Protein AF-A0A9E4EYC0-F1 (afdb_monomer)

Radius of gyration: 23.89 Å; Cα contacts (8 Å, |Δi|>4): 284; chains: 1; bounding box: 50×37×71 Å

Nearest PDB structures (foldseek):
  5tx7-assembly1_B  TM=9.310E-01  e=1.769E-10  Nitratidesulfovibrio vulgaris
  8wps-assembly1_A  TM=8.967E-01  e=1.583E-08  Anabaena sp. 90
  7qz1-assembly2_B-2  TM=9.593E-01  e=1.869E-07  Ancylobacter novellus DSM 506
  6ttb-assembly1_A  TM=8.994E-01  e=7.706E-08  Staphylococcus aureus
  7jqj-assembly1_A-2  TM=8.262E-01  e=1.546E-07  Escherichia coli BL21(DE3)

pLDDT: mean 89.81, std 8.81, range [43.22, 98.62]

Sequence (209 aa):
LHVPKNTETGNLIGPAEIALMRDGVRIINCARGGLINEEALAEALDSGKVGGAAVDVYQQEPPDPNDPLIGRDDVVCTPHLGASTAEAQENVAISVAKQVVAYLTEGVVGHAVNLPSLSPEVLEQIGPHLDLADRLGDFLAQLAGGGLQTLEVEYGGSVDIPMKALAASAIKGMLGRFLSSVRVNMVNGLLLAKERGIDVRTTTRTENL

Foldseek 3Di:
DADADDPVQQQCAALVNLVPDAFQAEEEDLHEARSHDQVSVLVCCVVSSHNAYEYQYHVDPVDDPVRSQPPDPRYHYHPNCPQVDPVSVVVVVVVVVVQVCCCVPPVQHPPDPFAPRDGSVLCVVCVVLLVVLLVQLLVVLVVVPDDAQEDEAEAEDDDPHPVLQSLLSSLQSNVVVVCPPDRRGSNCSVVVCVVVNYHYHYHYDYDPD

Secondary structure (DSSP, 8-state):
-----STTTTTSB-HHHHHTSPTTEEEEE-S-TTSB-HHHHHHHHHTTSEEEEEES--SSSSPPTT-TTTT-TTEEE-SS-TT-SHHHHHHHHHHHHHHHHHHHHH----S-SSS----HHHHHHHHHHHHHHHHHHHHHHHHS-S---EEEEEEESS----HHHHHHHHHHHHHHTT-SSS---TTTHHHHHHHTT-EEEEEEE----

Solvent-accessible surface area (backbone atoms only — not comparable to full-atom values): 11839 Å² total; per-residue (Å²): 86,86,58,78,79,48,92,86,33,51,42,63,39,32,60,71,57,56,67,73,49,61,76,51,37,72,52,51,35,70,54,46,38,35,33,44,33,64,67,46,50,38,54,28,42,76,71,44,43,29,60,28,40,34,38,25,47,49,71,50,82,81,64,62,91,79,40,80,64,63,92,43,93,56,34,50,78,47,88,60,51,90,65,73,44,73,68,51,48,49,51,49,52,52,54,52,49,52,44,54,48,37,33,76,76,64,51,35,55,69,91,53,87,50,46,71,86,50,54,37,70,55,46,66,71,40,44,69,53,33,55,49,27,20,52,50,19,35,52,49,50,70,70,57,82,63,87,71,50,66,48,78,45,74,45,76,65,92,72,98,60,71,57,70,58,34,49,20,23,18,43,17,26,27,46,45,74,75,37,84,90,50,93,57,26,44,58,52,21,64,58,60,34,48,80,65,61,30,46,78,45,77,48,76,46,79,75,86,125

Structure (mmCIF, N/CA/C/O backbone):
data_AF-A0A9E4EYC0-F1
#
_entry.id   AF-A0A9E4EYC0-F1
#
loop_
_atom_site.group_PDB
_atom_site.id
_atom_site.type_symbol
_atom_site.label_atom_id
_atom_site.label_alt_id
_atom_site.label_comp_id
_atom_site.label_asym_id
_atom_site.label_entity_id
_atom_site.label_seq_id
_atom_site.pdbx_PDB_ins_code
_atom_site.Cartn_x
_atom_site.Cartn_y
_atom_site.Cartn_z
_atom_site.occupancy
_atom_site.B_iso_or_equiv
_atom_site.auth_seq_id
_atom_site.auth_comp_id
_atom_site.au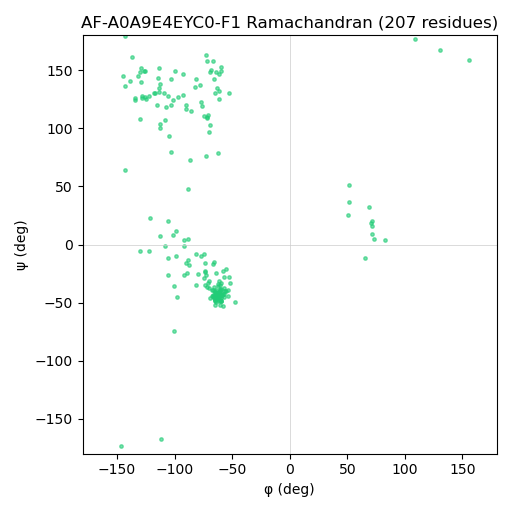th_asym_id
_atom_site.auth_atom_id
_atom_site.pdbx_PDB_model_num
ATOM 1 N N . LEU A 1 1 ? -12.263 4.072 7.634 1.00 94.62 1 LEU A N 1
ATOM 2 C CA . LEU A 1 1 ? -11.266 4.694 6.738 1.00 94.62 1 LEU A CA 1
ATOM 3 C C . LEU A 1 1 ? -11.085 3.771 5.548 1.00 94.62 1 LEU A C 1
ATOM 5 O O . LEU A 1 1 ? -11.012 2.569 5.764 1.00 94.62 1 LEU A O 1
ATOM 9 N N . HIS A 1 2 ? -11.034 4.316 4.330 1.00 96.50 2 HIS A N 1
ATOM 10 C CA . HIS A 1 2 ? -10.850 3.555 3.085 1.00 96.50 2 HIS A CA 1
ATOM 11 C C . HIS A 1 2 ? -9.967 4.338 2.108 1.00 96.50 2 HIS A C 1
ATOM 13 O O . HIS A 1 2 ? -10.416 4.782 1.057 1.00 96.50 2 HIS A O 1
ATOM 19 N N . VAL A 1 3 ? -8.711 4.551 2.495 1.00 93.19 3 VAL A N 1
ATOM 20 C CA . VAL A 1 3 ? -7.702 5.233 1.674 1.00 93.19 3 VAL A CA 1
ATOM 21 C C . VAL A 1 3 ? -6.429 4.385 1.612 1.00 93.19 3 VAL A C 1
ATOM 23 O O . VAL A 1 3 ? -6.171 3.612 2.540 1.00 93.19 3 VAL A O 1
ATOM 26 N N . PRO A 1 4 ? -5.630 4.478 0.534 1.00 88.25 4 PRO A N 1
ATOM 27 C CA . PRO A 1 4 ? -4.316 3.844 0.498 1.00 88.25 4 PRO A CA 1
ATOM 28 C C . PRO A 1 4 ? -3.372 4.501 1.514 1.00 88.25 4 PRO A C 1
ATOM 30 O O . PRO A 1 4 ? -3.565 5.658 1.879 1.00 88.25 4 PRO A O 1
ATOM 33 N N . LYS A 1 5 ? -2.321 3.784 1.927 1.00 87.69 5 LYS A N 1
ATOM 34 C CA . LYS A 1 5 ? -1.216 4.346 2.717 1.00 87.69 5 LYS A CA 1
ATOM 35 C C . LYS A 1 5 ? -0.128 4.859 1.778 1.00 87.69 5 LYS A C 1
ATOM 37 O O . LYS A 1 5 ? 0.422 4.085 0.998 1.00 87.69 5 LYS A O 1
ATOM 42 N N . ASN A 1 6 ? 0.171 6.145 1.865 1.00 84.38 6 ASN A N 1
ATOM 43 C CA . ASN A 1 6 ? 1.274 6.810 1.180 1.00 84.38 6 ASN A CA 1
ATOM 44 C C . ASN A 1 6 ? 1.815 7.943 2.078 1.00 84.38 6 ASN A C 1
ATOM 46 O O . ASN A 1 6 ? 1.416 8.065 3.235 1.00 84.38 6 ASN A O 1
ATOM 50 N N . THR A 1 7 ? 2.735 8.760 1.565 1.00 82.19 7 THR A N 1
ATOM 51 C CA . THR A 1 7 ? 3.336 9.874 2.319 1.00 82.19 7 THR A CA 1
ATOM 52 C C . THR A 1 7 ? 2.338 10.961 2.722 1.00 82.19 7 THR A C 1
ATOM 54 O O . THR A 1 7 ? 2.591 11.675 3.681 1.00 82.19 7 THR A O 1
ATOM 57 N N . GLU A 1 8 ? 1.225 11.098 2.003 1.00 83.50 8 GLU A N 1
ATOM 58 C CA . GLU A 1 8 ? 0.187 12.104 2.258 1.00 83.50 8 GLU A CA 1
ATOM 59 C C . GLU A 1 8 ? -0.889 11.599 3.231 1.00 83.50 8 GLU A C 1
ATOM 61 O O . GLU A 1 8 ? -1.556 12.399 3.879 1.00 83.50 8 GLU A O 1
ATOM 66 N N . THR A 1 9 ? -1.073 10.279 3.337 1.00 90.62 9 THR A N 1
ATOM 67 C CA . THR A 1 9 ? -2.132 9.652 4.149 1.00 90.62 9 THR A CA 1
ATOM 68 C C . THR A 1 9 ? -1.624 8.955 5.414 1.00 90.62 9 THR A C 1
ATOM 70 O O . THR A 1 9 ? -2.422 8.408 6.177 1.00 90.62 9 THR A O 1
ATOM 73 N N . GLY A 1 10 ? -0.313 8.945 5.660 1.00 91.12 10 GLY A N 1
ATOM 74 C CA . GLY A 1 10 ? 0.250 8.472 6.926 1.00 91.12 10 GLY A CA 1
ATOM 75 C C . GLY A 1 10 ? -0.187 9.370 8.082 1.00 91.12 10 GLY A C 1
ATOM 76 O O . GLY A 1 10 ? -0.064 10.587 7.987 1.00 91.12 10 GLY A O 1
ATOM 77 N N . ASN A 1 11 ? -0.699 8.773 9.163 1.00 93.88 11 ASN A N 1
ATOM 78 C CA . ASN A 1 11 ? -1.299 9.491 10.294 1.00 93.88 11 ASN A CA 1
ATOM 79 C C . ASN A 1 11 ? -2.367 10.514 9.871 1.00 93.88 11 ASN A C 1
ATOM 81 O O . ASN A 1 11 ? -2.494 11.569 10.485 1.00 93.88 11 ASN A O 1
ATOM 85 N N . LEU A 1 12 ? -3.148 10.186 8.833 1.00 96.38 12 LEU A N 1
ATOM 86 C CA . LEU A 1 12 ? -4.254 11.012 8.346 1.00 96.38 12 LEU A CA 1
ATOM 87 C C . LEU A 1 12 ? -5.235 11.405 9.459 1.00 96.38 12 LEU A C 1
ATOM 89 O O . LEU A 1 12 ? -5.826 12.475 9.391 1.00 96.38 12 LEU A O 1
ATOM 93 N N . ILE A 1 13 ? -5.431 10.531 10.450 1.00 97.75 13 ILE A N 1
ATOM 94 C CA . ILE A 1 13 ? -6.187 10.831 11.666 1.00 97.75 13 ILE A CA 1
ATOM 95 C C . ILE A 1 13 ? -5.221 10.828 12.852 1.00 97.75 13 ILE A C 1
ATOM 97 O O . ILE A 1 13 ? -4.852 9.765 13.356 1.00 97.75 13 ILE A O 1
ATOM 101 N N . GLY A 1 14 ? -4.812 12.018 13.286 1.00 97.31 14 GLY A N 1
ATOM 102 C CA . GLY A 1 14 ? -4.020 12.243 14.488 1.00 97.31 14 GLY A CA 1
ATOM 103 C C . GLY A 1 14 ? -4.802 12.983 15.582 1.00 97.31 14 GLY A C 1
ATOM 104 O O . GLY A 1 14 ? -6.025 13.136 15.491 1.00 97.31 14 GLY A O 1
ATOM 105 N N . PRO A 1 15 ? -4.110 13.477 16.626 1.00 97.69 15 PRO A N 1
ATOM 106 C CA . PRO A 1 15 ? -4.744 14.186 17.740 1.00 97.69 15 PRO A CA 1
ATOM 107 C C . PRO A 1 15 ? -5.585 15.393 17.302 1.00 97.69 15 PRO A C 1
ATOM 109 O O . PRO A 1 15 ? -6.675 15.618 17.827 1.00 97.69 15 PRO A O 1
ATOM 112 N N . ALA A 1 16 ? -5.098 16.159 16.319 1.00 98.00 16 ALA A N 1
ATOM 113 C CA . ALA A 1 16 ? -5.783 17.346 15.817 1.00 98.00 16 ALA A CA 1
ATOM 114 C C . ALA A 1 16 ? -7.101 16.981 15.121 1.00 98.00 16 ALA A C 1
ATOM 116 O O . ALA A 1 16 ? -8.138 17.583 15.398 1.00 98.00 16 ALA A O 1
ATOM 117 N N . GLU A 1 17 ? -7.088 15.954 14.271 1.00 98.25 17 GLU A N 1
ATOM 118 C CA . GLU A 1 17 ? -8.280 15.497 13.559 1.00 98.25 17 GLU A CA 1
ATOM 119 C C . GLU A 1 17 ? -9.300 14.891 14.523 1.00 98.25 17 GLU A C 1
ATOM 121 O O . GLU A 1 17 ? -10.493 15.157 14.383 1.00 98.25 17 GLU A O 1
ATOM 126 N N . ILE A 1 18 ? -8.848 14.134 15.530 1.00 98.38 18 ILE A N 1
ATOM 127 C CA . ILE A 1 18 ? -9.708 13.577 16.586 1.00 98.38 18 ILE A CA 1
ATOM 128 C C . ILE A 1 18 ? -10.359 14.704 17.404 1.00 98.38 18 ILE A C 1
ATOM 130 O O . ILE A 1 18 ? -11.562 14.650 17.674 1.00 98.38 18 ILE A O 1
ATOM 134 N N . ALA A 1 19 ? -9.618 15.760 17.752 1.00 97.81 19 ALA A N 1
ATOM 135 C CA . ALA A 1 19 ? -10.152 16.887 18.520 1.00 97.81 19 ALA A CA 1
ATOM 136 C C . ALA A 1 19 ? -11.323 17.595 17.809 1.00 97.81 19 ALA A C 1
ATOM 138 O O . ALA A 1 19 ? -12.265 18.038 18.471 1.00 97.81 19 ALA A O 1
ATOM 139 N N . LEU A 1 20 ? -11.295 17.647 16.472 1.00 98.19 20 LEU A N 1
ATOM 140 C CA . LEU A 1 20 ? -12.359 18.222 15.643 1.00 98.19 20 LEU A CA 1
ATOM 141 C C . LEU A 1 20 ? -13.621 17.347 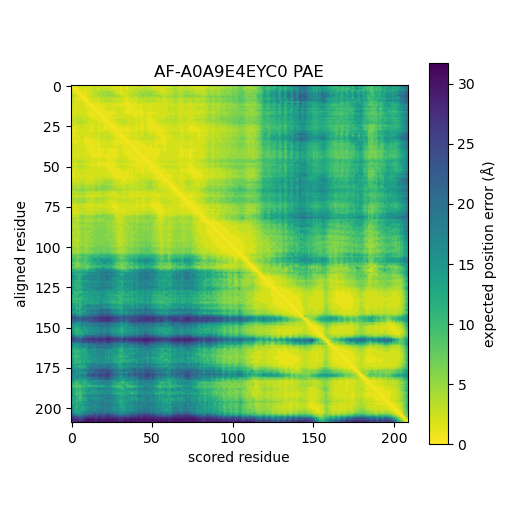15.564 1.00 98.19 20 LEU A C 1
ATOM 143 O O . LEU A 1 20 ? -14.674 17.827 15.139 1.00 98.19 20 LEU A O 1
ATOM 147 N N . MET A 1 21 ? -13.542 16.069 15.941 1.00 98.12 21 MET A N 1
ATOM 148 C CA . MET A 1 21 ? -14.688 15.163 15.885 1.00 98.12 21 MET A CA 1
ATOM 149 C C . MET A 1 21 ? -15.708 15.477 16.984 1.00 98.12 21 MET A C 1
ATOM 151 O O . MET A 1 21 ? -15.415 16.134 17.982 1.00 98.12 21 MET A O 1
ATOM 155 N N . ARG A 1 22 ? -16.932 14.968 16.825 1.00 98.00 22 ARG A N 1
ATOM 156 C CA . ARG A 1 22 ? -17.926 14.974 17.907 1.00 98.00 22 ARG A CA 1
ATOM 157 C C . ARG A 1 22 ? -17.504 14.030 19.037 1.00 98.00 22 ARG A C 1
ATOM 159 O O . ARG A 1 22 ? -16.901 12.993 18.767 1.00 98.00 22 ARG A O 1
ATOM 166 N N . ASP A 1 23 ? -17.896 14.344 20.263 1.00 98.31 23 ASP A N 1
ATOM 167 C CA . ASP A 1 23 ? -17.668 13.456 21.407 1.00 98.31 23 ASP A CA 1
ATOM 168 C C . ASP A 1 23 ? -18.472 12.153 21.251 1.00 98.31 23 ASP A C 1
ATOM 170 O O . ASP A 1 23 ? -19.590 12.150 20.718 1.00 98.31 23 ASP A O 1
ATOM 174 N N . GLY A 1 24 ? -17.888 11.027 21.667 1.00 97.75 24 GLY A N 1
ATOM 175 C CA . GLY A 1 24 ? -18.480 9.697 21.508 1.00 97.75 24 GLY A CA 1
ATOM 176 C C . GLY A 1 24 ? -18.511 9.187 20.059 1.00 97.75 24 GLY A C 1
ATOM 177 O O . GLY A 1 24 ? -19.287 8.282 19.732 1.00 97.75 24 GLY A O 1
ATOM 178 N N . VAL A 1 25 ? -17.708 9.765 19.157 1.00 98.44 25 VAL A N 1
ATOM 179 C CA . VAL A 1 25 ? -17.546 9.247 17.787 1.00 98.44 25 VAL A CA 1
ATOM 180 C C . VAL A 1 25 ? -17.011 7.811 17.808 1.00 98.44 25 VAL A C 1
ATOM 182 O O . VAL A 1 25 ? -16.327 7.413 18.744 1.00 98.44 25 VAL A O 1
ATOM 185 N N . ARG A 1 26 ? -17.323 7.024 16.771 1.00 98.38 26 ARG A N 1
ATOM 186 C CA . ARG A 1 26 ? -16.749 5.688 16.567 1.00 98.38 26 ARG A CA 1
ATOM 187 C C . ARG A 1 26 ? -15.881 5.682 15.324 1.00 98.38 26 ARG A C 1
ATOM 189 O O . ARG A 1 26 ? -16.308 6.203 14.291 1.00 98.38 26 ARG A O 1
ATOM 196 N N . ILE A 1 27 ? -14.698 5.087 15.418 1.00 98.25 27 ILE A N 1
ATOM 197 C CA . ILE A 1 27 ? -13.714 5.076 14.332 1.00 98.25 27 ILE A CA 1
ATOM 198 C C . ILE A 1 27 ? -13.463 3.637 13.888 1.00 98.25 27 ILE A C 1
ATOM 200 O O . ILE A 1 27 ? -13.213 2.763 14.706 1.00 98.25 27 ILE A O 1
ATOM 204 N N . ILE A 1 28 ? -13.536 3.387 12.580 1.00 98.44 28 ILE A N 1
ATOM 205 C CA . ILE A 1 28 ? -13.306 2.057 12.001 1.00 98.44 28 ILE A CA 1
ATOM 206 C C . ILE A 1 28 ? -12.177 2.150 10.979 1.00 98.44 28 ILE A C 1
ATOM 208 O O . ILE A 1 28 ? -12.256 2.974 10.059 1.00 98.44 28 ILE A O 1
ATOM 212 N N . ASN A 1 29 ? -11.155 1.302 11.094 1.00 97.94 29 ASN A N 1
ATOM 213 C CA . ASN A 1 29 ? -10.078 1.187 10.115 1.00 97.94 29 ASN A CA 1
ATOM 214 C C . ASN A 1 29 ? -9.831 -0.269 9.707 1.00 97.94 29 ASN A C 1
ATOM 216 O O . ASN A 1 29 ? -9.235 -1.044 10.446 1.00 97.94 29 ASN A O 1
ATOM 220 N N . CYS A 1 30 ? -10.234 -0.590 8.477 1.00 97.00 30 CYS A N 1
ATOM 221 C CA . CYS A 1 30 ? -9.947 -1.860 7.806 1.00 97.00 30 CYS A CA 1
ATOM 222 C C . CYS A 1 30 ? -9.184 -1.634 6.490 1.00 97.00 30 CYS A C 1
ATOM 224 O O . CYS A 1 30 ? -9.302 -2.417 5.553 1.00 97.00 30 CYS A O 1
ATOM 226 N N . ALA A 1 31 ? -8.491 -0.496 6.357 1.00 96.25 31 ALA A N 1
ATOM 227 C CA . ALA A 1 31 ? -7.813 -0.119 5.120 1.00 96.25 31 ALA A CA 1
ATOM 228 C C . ALA A 1 31 ? -6.315 -0.412 5.174 1.00 96.25 31 ALA A C 1
ATOM 230 O O . ALA A 1 31 ? -5.841 -1.348 4.531 1.00 96.25 31 ALA A O 1
ATOM 231 N N . ARG A 1 32 ? -5.556 0.405 5.906 1.00 96.19 32 ARG A N 1
ATOM 232 C CA . ARG A 1 32 ? -4.120 0.218 6.139 1.00 96.19 32 ARG A CA 1
ATOM 233 C C . ARG A 1 32 ? -3.760 0.685 7.547 1.00 96.19 32 ARG A C 1
ATOM 235 O O . ARG A 1 32 ? -4.321 1.667 8.038 1.00 96.19 32 ARG A O 1
ATOM 242 N N . GLY A 1 33 ? -2.814 -0.001 8.177 1.00 95.19 33 GLY A N 1
ATOM 243 C CA . GLY A 1 33 ? -2.266 0.411 9.462 1.00 95.19 33 GLY A CA 1
ATOM 244 C C . GLY A 1 33 ? -1.422 1.680 9.355 1.00 95.19 33 GLY A C 1
ATOM 245 O O . GLY A 1 33 ? -0.792 1.938 8.322 1.00 95.19 33 GLY A O 1
ATOM 246 N N . GLY A 1 34 ? -1.411 2.498 10.406 1.00 94.38 34 GLY A N 1
ATOM 247 C CA . GLY A 1 34 ? -0.760 3.814 10.407 1.00 94.38 34 GLY A CA 1
ATOM 248 C C . GLY A 1 34 ? -1.469 4.894 9.574 1.00 94.38 34 GLY A C 1
ATOM 249 O O . GLY A 1 34 ? -0.855 5.901 9.234 1.00 94.38 34 GLY A O 1
ATOM 250 N N . LEU A 1 35 ? -2.739 4.691 9.198 1.00 96.81 35 LEU A N 1
ATOM 251 C CA . LEU A 1 35 ? -3.616 5.787 8.745 1.00 96.81 35 LEU A CA 1
ATOM 252 C C . LEU A 1 35 ? -4.180 6.589 9.926 1.00 96.81 35 LEU A C 1
ATOM 254 O O . LEU A 1 35 ? -4.545 7.751 9.774 1.00 96.81 35 LEU A O 1
ATOM 258 N N . ILE A 1 36 ? -4.276 5.945 11.085 1.00 97.38 36 ILE A N 1
ATOM 259 C CA . ILE A 1 36 ? -4.631 6.556 12.359 1.00 97.38 36 ILE A CA 1
ATOM 260 C C . ILE A 1 36 ? -3.383 6.471 13.228 1.00 97.38 36 ILE A C 1
ATOM 262 O O . ILE A 1 36 ? -2.710 5.440 13.211 1.00 97.38 36 ILE A O 1
ATOM 266 N N . ASN A 1 37 ? -3.082 7.533 13.967 1.00 97.06 37 ASN A N 1
ATOM 267 C CA . ASN A 1 37 ? -2.105 7.458 15.042 1.00 97.06 37 ASN A CA 1
ATOM 268 C C . ASN A 1 37 ? -2.711 6.632 16.196 1.00 97.06 37 ASN A C 1
ATOM 270 O O . ASN A 1 37 ? -3.692 7.050 16.810 1.00 97.06 37 ASN A O 1
ATOM 274 N N . GLU A 1 38 ? -2.161 5.441 16.439 1.00 95.94 38 GLU A N 1
ATOM 275 C CA . GLU A 1 38 ? -2.710 4.453 17.381 1.00 95.94 38 GLU A CA 1
ATOM 276 C C . GLU A 1 38 ? -2.656 4.938 18.838 1.00 95.94 38 GLU A C 1
ATOM 278 O O . GLU A 1 38 ? -3.622 4.747 19.576 1.00 95.94 38 GLU A O 1
ATOM 283 N N . GLU A 1 39 ? -1.601 5.662 19.224 1.00 96.31 39 GLU A N 1
ATOM 284 C CA . GLU A 1 39 ? -1.485 6.292 20.548 1.00 96.31 39 GLU A CA 1
ATOM 285 C C . GLU A 1 39 ? -2.555 7.374 20.742 1.00 96.31 39 GLU A C 1
ATOM 287 O O . GLU A 1 39 ? -3.286 7.367 21.730 1.00 96.31 39 GLU A O 1
ATOM 292 N N . ALA A 1 40 ? -2.726 8.259 19.756 1.00 97.69 40 ALA A N 1
ATOM 293 C CA . ALA A 1 40 ? -3.739 9.311 19.795 1.00 97.69 40 ALA A CA 1
ATOM 294 C C . ALA A 1 40 ? -5.162 8.738 19.856 1.00 97.69 40 ALA A C 1
ATOM 296 O O . ALA A 1 40 ? -6.042 9.306 20.503 1.00 97.69 40 ALA A O 1
ATOM 297 N N . LEU A 1 41 ? -5.404 7.612 19.176 1.00 98.06 41 LEU A N 1
ATOM 298 C CA . LEU A 1 41 ? -6.676 6.907 19.255 1.00 98.06 41 LEU A CA 1
ATOM 299 C C . LEU A 1 41 ? -6.902 6.323 20.655 1.00 98.06 41 LEU A C 1
ATOM 301 O O . LEU A 1 41 ? -8.004 6.467 21.182 1.00 98.06 41 LEU A O 1
ATOM 305 N N . ALA A 1 42 ? -5.881 5.712 21.260 1.00 97.75 42 ALA A N 1
ATOM 306 C CA . ALA A 1 42 ? -5.955 5.180 22.618 1.00 97.75 42 ALA A CA 1
ATOM 307 C C . ALA A 1 42 ? -6.257 6.282 23.650 1.00 97.75 42 ALA A C 1
ATOM 309 O O . ALA A 1 42 ? -7.199 6.151 24.429 1.00 97.75 42 ALA A O 1
ATOM 310 N N . GLU A 1 43 ? -5.556 7.416 23.585 1.00 98.12 43 GLU A N 1
ATOM 311 C CA . GLU A 1 43 ? -5.819 8.579 24.448 1.00 98.12 43 GLU A CA 1
ATOM 312 C C . GLU A 1 43 ? -7.239 9.142 24.253 1.00 98.12 43 GLU A C 1
ATOM 314 O O . GLU A 1 43 ? -7.923 9.555 25.199 1.00 98.12 43 GLU A O 1
ATOM 319 N N . ALA A 1 44 ? -7.723 9.157 23.011 1.00 98.31 44 ALA A N 1
ATOM 320 C CA . ALA A 1 44 ? -9.069 9.618 22.702 1.00 98.31 44 ALA A CA 1
ATOM 321 C C . ALA A 1 44 ? -10.158 8.660 23.214 1.00 98.31 44 ALA A C 1
ATOM 323 O O . ALA A 1 44 ? -11.246 9.118 23.569 1.00 98.31 44 ALA A O 1
ATOM 324 N N . LEU A 1 45 ? -9.875 7.357 23.268 1.00 98.38 45 LEU A N 1
ATOM 325 C CA . LEU A 1 45 ? -10.741 6.360 23.896 1.00 98.38 45 LEU A CA 1
ATOM 326 C C . LEU A 1 45 ? -10.750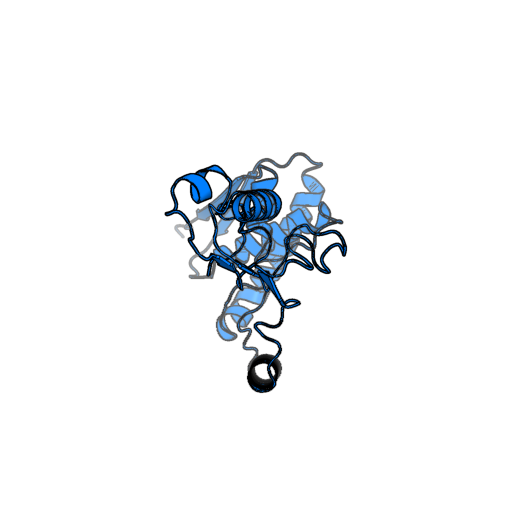 6.537 25.421 1.00 98.38 45 LEU A C 1
ATOM 328 O O . LEU A 1 45 ? -11.820 6.623 26.019 1.00 98.38 45 LEU A O 1
ATOM 332 N N . ASP A 1 46 ? -9.578 6.706 26.039 1.00 97.81 46 ASP A N 1
ATOM 333 C CA . ASP A 1 46 ? -9.444 6.912 27.490 1.00 97.81 46 ASP A CA 1
ATOM 334 C C . ASP A 1 46 ? -10.164 8.175 27.978 1.00 97.81 46 ASP A C 1
ATOM 336 O O . ASP A 1 46 ? -10.801 8.179 29.032 1.00 97.81 46 ASP A O 1
ATOM 340 N N . SER A 1 47 ? -10.106 9.254 27.194 1.00 97.50 47 SER A N 1
ATOM 341 C CA . SER A 1 47 ? -10.819 10.502 27.493 1.00 97.50 47 SER A CA 1
ATOM 342 C C . SER A 1 47 ? -12.323 10.454 27.187 1.00 97.50 47 SER A C 1
ATOM 344 O O . SER A 1 47 ? -13.048 11.386 27.540 1.00 97.50 47 SER A O 1
ATOM 346 N N . GLY A 1 48 ? -12.810 9.408 26.510 1.00 97.06 48 GLY A N 1
ATOM 347 C CA . GLY A 1 48 ? -14.191 9.298 26.031 1.00 97.06 48 GLY A CA 1
ATOM 348 C C . GLY A 1 48 ? -14.518 10.192 24.828 1.00 97.06 48 GLY A C 1
ATOM 349 O O . GLY A 1 48 ? -15.670 10.231 24.381 1.00 97.06 48 GLY A O 1
ATOM 350 N N . LYS A 1 49 ? -13.524 10.897 24.265 1.00 98.38 49 LYS A N 1
ATOM 351 C CA . LYS A 1 49 ? -13.677 11.659 23.017 1.00 98.38 49 LYS A CA 1
ATOM 352 C C . LYS A 1 49 ? -14.112 10.734 21.881 1.00 98.38 49 LYS A C 1
ATOM 354 O O . LYS A 1 49 ? -15.030 11.062 21.126 1.00 98.38 49 LYS A O 1
ATOM 359 N N . VAL A 1 50 ? -13.495 9.559 21.805 1.00 98.62 50 VAL A N 1
ATOM 360 C CA . VAL A 1 50 ? -13.900 8.436 20.959 1.00 98.62 50 VAL A CA 1
ATOM 361 C C . VAL A 1 50 ? -14.627 7.434 21.852 1.00 98.62 50 VAL A C 1
ATOM 363 O O . VAL A 1 50 ? -14.100 6.989 22.859 1.00 98.62 50 VAL A O 1
ATOM 366 N N . GLY A 1 51 ? -15.862 7.086 21.494 1.00 97.94 51 GLY A N 1
ATOM 367 C CA . GLY A 1 51 ? -16.701 6.161 22.267 1.00 97.94 51 GLY A CA 1
ATOM 368 C C . GLY A 1 51 ? -16.513 4.687 21.899 1.00 97.94 51 GLY A C 1
ATOM 369 O O . GLY A 1 51 ? -17.296 3.847 22.338 1.00 97.94 51 GLY A O 1
ATOM 370 N N . GLY A 1 52 ? -15.564 4.388 21.013 1.00 98.38 52 GLY A N 1
ATOM 371 C CA . GLY A 1 52 ? -15.174 3.038 20.619 1.00 98.38 52 GLY A CA 1
ATOM 372 C C . GLY A 1 52 ? -14.529 2.991 19.236 1.00 98.38 52 GLY A C 1
ATOM 373 O O . GLY A 1 52 ? -14.737 3.882 18.403 1.00 98.38 52 GLY A O 1
ATOM 374 N N . ALA A 1 53 ? -13.769 1.934 18.970 1.00 98.56 53 ALA A N 1
ATOM 375 C CA . ALA A 1 53 ? -13.103 1.744 17.687 1.00 98.56 53 ALA A CA 1
ATOM 376 C C . ALA A 1 53 ? -13.201 0.302 17.170 1.00 98.56 53 ALA A C 1
ATOM 378 O O . ALA A 1 53 ? -13.495 -0.630 17.912 1.00 98.56 53 ALA A O 1
ATOM 379 N N . ALA A 1 54 ? -12.964 0.119 15.874 1.00 98.31 54 ALA A N 1
ATOM 380 C CA . ALA A 1 54 ? -12.720 -1.196 15.293 1.00 98.31 54 ALA A CA 1
ATOM 381 C C . ALA A 1 54 ? -11.522 -1.127 14.343 1.00 98.31 54 ALA A C 1
ATOM 383 O O . ALA A 1 54 ? -11.512 -0.311 13.415 1.00 98.31 54 ALA A O 1
ATOM 384 N N . VAL A 1 55 ? -10.518 -1.965 14.577 1.00 97.38 55 VAL A N 1
ATOM 385 C CA . VAL A 1 55 ? -9.260 -1.982 13.826 1.00 97.38 55 VAL A CA 1
ATOM 386 C C . VAL A 1 55 ? -8.963 -3.392 13.326 1.00 97.38 55 VAL A C 1
ATOM 388 O O . VAL A 1 55 ? -8.954 -4.349 14.093 1.00 97.38 55 VAL A O 1
ATOM 391 N N . ASP A 1 56 ? -8.748 -3.509 12.016 1.00 97.75 56 ASP A N 1
ATOM 392 C CA . ASP A 1 56 ? -8.309 -4.755 11.370 1.00 97.75 56 ASP A CA 1
ATOM 393 C C . ASP A 1 56 ? -6.830 -4.695 10.957 1.00 97.75 56 ASP A C 1
ATOM 395 O O . ASP A 1 56 ? -6.248 -5.687 10.554 1.00 97.75 56 ASP A O 1
ATOM 399 N N . VAL A 1 57 ? -6.214 -3.515 10.996 1.00 97.06 57 VAL A N 1
ATOM 400 C CA . VAL A 1 57 ? -4.892 -3.249 10.415 1.00 97.06 57 VAL A CA 1
ATOM 401 C C . VAL A 1 57 ? -4.077 -2.378 11.362 1.00 97.06 57 VAL A C 1
ATOM 403 O O . VAL A 1 57 ? -4.621 -1.425 11.925 1.00 97.06 57 VAL A O 1
ATOM 406 N N . TYR A 1 58 ? -2.782 -2.669 11.483 1.00 96.50 58 TYR A N 1
ATOM 407 C CA . TYR A 1 58 ? -1.895 -2.084 12.499 1.00 96.50 58 TYR A CA 1
ATOM 408 C C . TYR A 1 58 ? -0.654 -1.465 11.858 1.00 96.50 58 TYR A C 1
ATOM 410 O O . TYR A 1 58 ? -0.208 -1.886 10.787 1.00 96.50 58 TYR A O 1
ATOM 418 N N . GLN A 1 59 ? -0.095 -0.414 12.458 1.00 93.88 59 GLN A N 1
ATOM 419 C CA . GLN A 1 59 ? 1.080 0.270 11.919 1.00 93.88 59 GLN A CA 1
ATOM 420 C C . GLN A 1 59 ? 2.253 -0.696 11.725 1.00 93.88 59 GLN A C 1
ATOM 422 O O . GLN A 1 59 ? 2.949 -0.612 10.705 1.00 93.88 59 GLN A O 1
ATOM 427 N N . GLN A 1 60 ? 2.433 -1.604 12.681 1.00 93.75 60 GLN A N 1
ATOM 428 C CA . GLN A 1 60 ? 3.336 -2.741 12.618 1.00 93.75 60 GLN A CA 1
ATOM 429 C C . GLN A 1 60 ? 2.518 -4.034 12.606 1.00 93.75 60 GLN A C 1
ATOM 431 O O . GLN A 1 60 ? 1.650 -4.229 13.449 1.00 93.75 60 GLN A O 1
ATOM 436 N N . GLU A 1 61 ? 2.824 -4.937 11.673 1.00 92.88 61 GLU A N 1
ATOM 437 C CA . GLU A 1 61 ? 2.183 -6.251 11.585 1.00 92.88 61 GLU A CA 1
ATOM 438 C C . GLU A 1 61 ? 3.248 -7.365 11.526 1.00 92.88 61 GLU A C 1
ATOM 440 O O . GLU A 1 61 ? 4.144 -7.289 10.677 1.00 92.88 61 GLU A O 1
ATOM 445 N N . PRO A 1 62 ? 3.181 -8.402 12.390 1.00 93.81 62 PRO A N 1
ATOM 446 C CA . PRO A 1 62 ? 2.192 -8.618 13.459 1.00 93.81 62 PRO A CA 1
ATOM 447 C C . PRO A 1 62 ? 2.209 -7.512 14.530 1.00 93.81 62 PRO A C 1
ATOM 449 O O . PRO A 1 62 ? 3.287 -6.971 14.790 1.00 93.81 62 PRO A O 1
ATOM 452 N N . PRO A 1 63 ? 1.050 -7.169 15.125 1.00 92.56 63 PRO A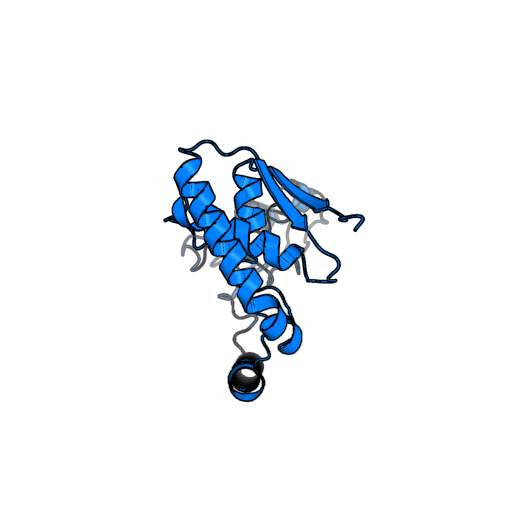 N 1
ATOM 453 C CA . PRO A 1 63 ? 0.991 -6.119 16.133 1.00 92.56 63 PRO A CA 1
ATOM 454 C C . PRO A 1 63 ? 1.798 -6.504 17.372 1.00 92.56 63 PRO A C 1
ATOM 456 O O . PRO A 1 63 ? 1.902 -7.687 17.720 1.00 92.56 63 PRO A O 1
ATOM 459 N N . ASP A 1 64 ? 2.370 -5.500 18.036 1.00 92.75 64 ASP A N 1
ATOM 460 C CA . ASP A 1 64 ? 2.991 -5.701 19.343 1.00 92.75 64 ASP A CA 1
ATOM 461 C C . ASP A 1 64 ? 1.909 -6.193 20.323 1.00 92.75 64 ASP A C 1
ATOM 463 O O . ASP A 1 64 ? 0.833 -5.598 20.386 1.00 92.75 64 ASP A O 1
ATOM 467 N N . PRO A 1 65 ? 2.145 -7.260 21.104 1.00 90.12 65 PRO A N 1
ATOM 468 C CA . PRO A 1 65 ? 1.203 -7.687 22.137 1.00 90.12 65 PRO A CA 1
ATOM 469 C C . PRO A 1 65 ? 0.845 -6.597 23.162 1.00 90.12 65 PRO A C 1
ATOM 471 O O . PRO A 1 65 ? -0.176 -6.725 23.832 1.00 90.12 65 PRO A O 1
ATOM 474 N N . ASN A 1 66 ? 1.681 -5.562 23.299 1.00 92.06 66 ASN A N 1
ATOM 475 C CA . ASN A 1 66 ? 1.468 -4.402 24.168 1.00 92.06 66 ASN A CA 1
ATOM 476 C C . ASN A 1 66 ? 0.910 -3.177 23.425 1.00 92.06 66 ASN A C 1
ATOM 478 O O . ASN A 1 66 ? 0.932 -2.078 23.981 1.00 92.06 66 ASN A O 1
ATOM 482 N N . ASP A 1 67 ? 0.453 -3.333 22.180 1.00 93.75 67 ASP A N 1
ATOM 483 C CA . ASP A 1 67 ? -0.246 -2.277 21.450 1.00 93.75 67 ASP A CA 1
ATOM 484 C C . ASP A 1 67 ? -1.425 -1.747 22.292 1.00 93.75 67 ASP A C 1
ATOM 486 O O . ASP A 1 67 ? -2.223 -2.545 22.803 1.00 93.75 67 ASP A O 1
ATOM 490 N N . PRO A 1 68 ? -1.555 -0.418 22.460 1.00 94.81 68 PRO A N 1
ATOM 491 C CA . PRO A 1 68 ? -2.521 0.168 23.384 1.00 94.81 68 PRO A CA 1
ATOM 492 C C . PRO A 1 68 ? -3.982 -0.077 22.988 1.00 94.81 68 PRO A C 1
ATOM 494 O O . PRO A 1 68 ? -4.872 0.123 23.813 1.00 94.81 68 PRO A O 1
ATOM 497 N N . LEU A 1 69 ? -4.256 -0.495 21.749 1.00 95.88 69 LEU A N 1
ATOM 498 C CA . LEU A 1 69 ? -5.599 -0.814 21.268 1.00 95.88 69 LEU A CA 1
ATOM 499 C C . LEU A 1 69 ? -5.992 -2.273 21.546 1.00 95.88 69 LEU A C 1
ATOM 501 O O . LEU A 1 69 ? -7.178 -2.608 21.504 1.00 95.88 69 LEU A O 1
ATOM 505 N N . ILE A 1 70 ? -5.029 -3.155 21.831 1.00 95.56 70 ILE A N 1
ATOM 506 C CA . ILE A 1 70 ? -5.279 -4.580 22.062 1.00 95.56 70 ILE A CA 1
ATOM 507 C C . ILE A 1 70 ? -5.741 -4.826 23.503 1.00 95.56 70 ILE A C 1
ATOM 509 O O . ILE A 1 70 ? -5.177 -4.319 24.466 1.00 95.56 70 ILE A O 1
ATOM 513 N N . GLY A 1 71 ? -6.776 -5.658 23.654 1.00 92.38 71 GLY A N 1
ATOM 514 C CA . GLY A 1 71 ? -7.299 -6.073 24.961 1.00 92.38 71 GLY A CA 1
ATOM 515 C C . GLY A 1 71 ? -8.275 -5.088 25.608 1.00 92.38 71 GLY A C 1
ATOM 516 O O . GLY A 1 71 ? -8.716 -5.338 26.727 1.00 92.38 71 GLY A O 1
ATOM 517 N N . ARG A 1 72 ? -8.637 -4.000 24.919 1.00 96.19 72 ARG A N 1
ATOM 518 C CA . ARG A 1 72 ? -9.662 -3.062 25.385 1.00 96.19 72 ARG A CA 1
ATOM 519 C C . ARG A 1 72 ? -11.073 -3.568 25.076 1.00 96.19 72 ARG A C 1
ATOM 521 O O . ARG A 1 72 ? -11.324 -4.079 23.989 1.00 96.19 72 ARG A O 1
ATOM 528 N N . ASP A 1 73 ? -12.014 -3.336 25.989 1.00 96.69 73 ASP A N 1
ATOM 529 C CA . ASP A 1 73 ? -13.430 -3.700 25.798 1.00 96.69 73 ASP A CA 1
ATOM 530 C C . ASP A 1 73 ? -14.166 -2.772 24.810 1.00 96.69 73 ASP A C 1
ATOM 532 O O . ASP A 1 73 ? -15.188 -3.145 24.232 1.00 96.69 73 ASP A O 1
ATOM 536 N N . ASP A 1 74 ? -13.663 -1.549 24.618 1.00 97.38 74 ASP A N 1
ATOM 537 C CA . ASP A 1 74 ? -14.216 -0.527 23.721 1.00 97.38 74 ASP A CA 1
ATOM 538 C C . ASP A 1 74 ? -13.607 -0.563 22.305 1.00 97.38 74 ASP A C 1
ATOM 540 O O . ASP A 1 74 ? -13.970 0.256 21.450 1.00 97.38 74 ASP A O 1
ATOM 544 N N . VAL A 1 75 ? -12.727 -1.535 22.028 1.00 98.19 75 VAL A N 1
ATOM 545 C CA . VAL A 1 75 ? -12.097 -1.729 20.719 1.00 98.19 75 VAL A CA 1
ATOM 546 C C . VAL A 1 75 ? -12.306 -3.150 20.206 1.00 98.19 75 VAL A C 1
ATOM 548 O O . VAL A 1 75 ? -11.964 -4.135 20.851 1.00 98.19 75 VAL A O 1
ATOM 551 N N . VAL A 1 76 ? -12.829 -3.263 18.985 1.00 98.12 76 VAL A N 1
ATOM 552 C CA . VAL A 1 76 ? -12.871 -4.535 18.257 1.00 98.12 76 VAL A CA 1
ATOM 553 C C . VAL A 1 76 ? -11.601 -4.673 17.424 1.00 98.12 76 VAL A C 1
ATOM 555 O O . VAL A 1 76 ? -11.377 -3.895 16.500 1.00 98.12 76 VAL A O 1
ATOM 558 N N . CYS A 1 77 ? -10.798 -5.685 17.732 1.00 96.62 77 CYS A N 1
ATOM 559 C CA . CYS A 1 77 ? -9.536 -5.974 17.056 1.00 96.62 77 CYS A CA 1
ATOM 560 C C . CYS A 1 77 ? -9.651 -7.246 16.208 1.00 96.62 77 CYS A C 1
ATOM 562 O O . CYS A 1 77 ? -10.084 -8.287 16.710 1.00 96.62 77 CYS A O 1
ATOM 564 N N . THR A 1 78 ? -9.225 -7.189 14.945 1.00 96.62 78 THR A N 1
ATOM 565 C CA . THR A 1 78 ? -9.072 -8.369 14.079 1.00 96.62 78 THR A CA 1
ATOM 566 C C . THR A 1 78 ? -7.705 -8.369 13.379 1.00 96.62 78 THR A C 1
ATOM 568 O O . THR A 1 78 ? -7.177 -7.308 13.064 1.00 96.62 78 THR A O 1
ATOM 571 N N . PRO A 1 79 ? -7.075 -9.540 13.162 1.00 94.88 79 PRO A N 1
ATOM 572 C CA . PRO A 1 79 ? -5.713 -9.621 12.629 1.00 94.88 79 PRO A CA 1
ATOM 573 C C . PRO A 1 79 ? -5.680 -9.608 11.090 1.00 94.88 79 PRO A C 1
ATOM 575 O O . PRO A 1 79 ? -5.420 -10.638 10.468 1.00 94.88 79 PRO A O 1
ATOM 578 N N . HIS A 1 80 ? -5.944 -8.456 10.473 1.00 95.88 80 HIS A N 1
ATOM 579 C CA . HIS A 1 80 ? -5.890 -8.232 9.019 1.00 95.88 80 HIS A CA 1
ATOM 580 C C . HIS A 1 80 ? -6.689 -9.265 8.217 1.00 95.88 80 HIS A C 1
ATOM 582 O O . HIS A 1 80 ? -6.208 -9.903 7.276 1.00 95.88 80 HIS A O 1
ATOM 588 N N . LEU A 1 81 ? -7.946 -9.445 8.611 1.00 94.50 81 LEU A N 1
ATOM 589 C CA . LEU A 1 81 ? -8.854 -10.444 8.064 1.00 94.50 81 LEU A CA 1
ATOM 590 C C . LEU A 1 81 ? -9.709 -9.932 6.902 1.00 94.50 81 LEU A C 1
ATOM 592 O O . LEU A 1 81 ? -10.457 -10.722 6.327 1.00 94.50 81 LEU A O 1
ATOM 596 N N . GLY A 1 82 ? -9.598 -8.658 6.509 1.00 89.88 82 GLY A N 1
ATOM 597 C CA . GLY A 1 82 ? -10.453 -8.055 5.480 1.00 89.88 82 GLY A CA 1
ATOM 598 C C . GLY A 1 82 ? -10.517 -8.807 4.139 1.00 89.88 82 GLY A C 1
ATOM 599 O O . GLY A 1 82 ? -11.538 -8.743 3.459 1.00 89.88 82 GLY A O 1
ATOM 600 N N . ALA A 1 83 ? -9.465 -9.546 3.767 1.00 89.19 83 ALA A N 1
ATOM 601 C CA . ALA A 1 83 ? -9.420 -10.387 2.560 1.00 89.19 83 ALA A CA 1
ATOM 602 C C . ALA A 1 83 ? -9.361 -11.902 2.854 1.00 89.19 83 ALA A C 1
ATOM 604 O O . ALA A 1 83 ? -9.186 -12.715 1.942 1.00 89.19 83 ALA A O 1
ATOM 605 N N . SER A 1 84 ? -9.501 -12.302 4.118 1.00 92.25 84 SER A N 1
ATOM 606 C CA . SER A 1 84 ? -9.364 -13.686 4.586 1.00 92.25 84 SER A CA 1
ATOM 607 C C . SER A 1 84 ? -10.690 -14.452 4.504 1.00 92.25 84 SER A C 1
ATOM 609 O O . SER A 1 84 ? -11.097 -15.113 5.457 1.00 92.25 84 SER A O 1
ATOM 611 N N . THR A 1 85 ? -11.379 -14.362 3.363 1.00 94.88 85 THR A N 1
ATOM 612 C CA . THR A 1 85 ? -12.606 -15.121 3.068 1.00 94.88 85 THR A CA 1
ATOM 613 C C . THR A 1 85 ? -12.370 -16.122 1.942 1.00 94.88 85 THR A C 1
ATOM 615 O O . THR A 1 85 ? -11.524 -15.897 1.073 1.00 94.88 85 THR A O 1
ATOM 618 N N . ALA A 1 86 ? -13.116 -17.231 1.937 1.00 95.00 86 ALA A N 1
ATOM 619 C CA . ALA A 1 86 ? -12.977 -18.266 0.910 1.00 95.00 86 ALA A CA 1
ATOM 620 C C . ALA A 1 86 ? -13.217 -17.695 -0.498 1.00 95.00 86 ALA A C 1
ATOM 622 O O . ALA A 1 86 ? -12.434 -17.944 -1.411 1.00 95.00 86 ALA A O 1
ATOM 623 N N . GLU A 1 87 ? -14.234 -16.848 -0.644 1.00 95.50 87 GLU A N 1
ATOM 624 C CA . GLU A 1 87 ? -14.615 -16.213 -1.902 1.00 95.50 87 GLU A CA 1
ATOM 625 C C . GLU A 1 87 ? -13.548 -15.225 -2.390 1.00 95.50 87 GLU A C 1
ATOM 627 O O . GLU A 1 87 ? -13.267 -15.150 -3.586 1.00 95.50 87 GLU A O 1
ATOM 632 N N . ALA A 1 88 ? -12.930 -14.452 -1.488 1.00 92.44 88 ALA A N 1
ATOM 633 C CA . ALA A 1 88 ? -11.859 -13.531 -1.863 1.00 92.44 88 ALA A CA 1
ATOM 634 C C . ALA A 1 88 ? -10.613 -14.299 -2.321 1.00 92.44 88 ALA A C 1
ATOM 636 O O . ALA A 1 88 ? -10.042 -13.971 -3.362 1.00 92.44 88 ALA A O 1
ATOM 637 N N . GLN A 1 89 ? -10.228 -15.346 -1.587 1.00 94.31 89 GLN A N 1
ATOM 638 C CA . GLN A 1 89 ? -9.084 -16.188 -1.941 1.00 94.31 89 GLN A CA 1
ATOM 639 C C . GLN A 1 89 ? -9.309 -16.923 -3.270 1.00 94.31 89 GLN A C 1
ATOM 641 O O . GLN A 1 89 ? -8.410 -16.944 -4.111 1.00 94.31 89 GLN A O 1
ATOM 646 N N . GLU A 1 90 ? -10.512 -17.452 -3.514 1.00 96.62 90 GLU A N 1
ATOM 647 C CA . GLU A 1 90 ? -10.878 -18.071 -4.794 1.00 96.62 90 GLU A CA 1
ATOM 648 C C . GLU A 1 90 ? -10.798 -17.066 -5.951 1.00 96.62 90 GLU A C 1
ATOM 650 O O . GLU A 1 90 ? -10.151 -17.332 -6.965 1.00 96.62 90 GLU A O 1
ATOM 655 N N . ASN A 1 91 ? -11.383 -15.876 -5.794 1.00 95.19 91 ASN A N 1
ATOM 656 C CA . ASN A 1 91 ? -11.340 -14.841 -6.826 1.00 95.19 91 ASN A CA 1
ATOM 657 C C . ASN A 1 91 ? -9.907 -14.388 -7.142 1.00 95.19 91 ASN A C 1
ATOM 659 O O . ASN A 1 91 ? -9.563 -14.201 -8.313 1.00 95.19 91 ASN A O 1
ATOM 663 N N . VAL A 1 92 ? -9.057 -14.239 -6.121 1.00 94.06 92 VAL A N 1
ATOM 664 C CA . VAL A 1 92 ? -7.631 -13.930 -6.302 1.00 94.06 92 VAL A CA 1
ATOM 665 C C . VAL A 1 92 ? -6.930 -15.065 -7.045 1.00 94.06 92 VAL A C 1
ATOM 667 O O . VAL A 1 92 ? -6.235 -14.798 -8.025 1.00 94.06 92 VAL A O 1
ATOM 670 N N . ALA A 1 93 ? -7.152 -16.321 -6.649 1.00 95.19 93 ALA A N 1
ATOM 671 C CA . ALA A 1 93 ? -6.556 -17.480 -7.308 1.00 95.19 93 ALA A CA 1
ATOM 672 C C . ALA A 1 93 ? -6.953 -17.562 -8.790 1.00 95.19 93 ALA A C 1
ATOM 674 O O . ALA A 1 93 ? -6.085 -17.713 -9.652 1.00 95.19 93 ALA A O 1
ATOM 675 N N . ILE A 1 94 ? -8.240 -17.381 -9.108 1.00 96.50 94 ILE A N 1
ATOM 676 C CA . ILE A 1 94 ? -8.737 -17.354 -10.490 1.00 96.50 94 ILE A CA 1
ATOM 677 C C . ILE A 1 94 ? -8.118 -16.188 -11.268 1.00 96.50 94 ILE A C 1
ATOM 679 O O . ILE A 1 94 ? -7.707 -16.368 -12.414 1.00 96.50 94 ILE A O 1
ATOM 683 N N . SER A 1 95 ? -8.042 -14.995 -10.671 1.00 92.69 95 SER A N 1
ATOM 684 C CA . SER A 1 95 ? -7.461 -13.810 -11.315 1.00 92.69 95 SER A CA 1
ATOM 685 C C . SER A 1 95 ? -5.991 -14.028 -11.676 1.00 92.69 95 SER A C 1
ATOM 687 O O . SER A 1 95 ? -5.595 -13.804 -12.820 1.00 92.69 95 SER A O 1
ATOM 689 N N . VAL A 1 96 ? -5.194 -14.546 -10.736 1.00 94.06 96 VAL A N 1
ATOM 690 C CA . VAL A 1 96 ? -3.778 -14.858 -10.967 1.00 94.06 96 VAL A CA 1
ATOM 691 C C . VAL A 1 96 ? -3.629 -15.968 -12.008 1.00 94.06 96 VAL A C 1
ATOM 693 O O . VAL A 1 96 ? -2.834 -15.827 -12.933 1.00 94.06 96 VAL A O 1
ATOM 696 N N . ALA A 1 97 ? -4.426 -17.038 -11.925 1.00 95.81 97 ALA A N 1
ATOM 697 C CA . ALA A 1 97 ? -4.391 -18.121 -12.906 1.00 95.81 97 ALA A CA 1
ATOM 698 C C . ALA A 1 97 ? -4.698 -17.617 -14.326 1.00 95.81 97 ALA A C 1
ATOM 700 O O . ALA A 1 97 ? -3.982 -17.959 -15.265 1.00 95.81 97 ALA A O 1
ATOM 701 N N . LYS A 1 98 ? -5.706 -16.748 -14.487 1.00 93.56 98 LYS A N 1
ATOM 702 C CA . LYS A 1 98 ? -6.029 -16.113 -15.775 1.00 93.56 98 LYS A CA 1
ATOM 703 C C . LYS A 1 98 ? -4.877 -15.263 -16.306 1.00 93.56 98 LYS A C 1
ATOM 705 O O . LYS A 1 98 ? -4.589 -15.342 -17.494 1.00 93.56 98 LYS A O 1
ATOM 710 N N . GLN A 1 99 ? -4.205 -14.492 -15.448 1.00 91.12 99 GLN A N 1
ATOM 711 C CA . GLN A 1 99 ? -3.038 -13.697 -15.850 1.00 91.12 99 GLN A CA 1
ATOM 712 C C . GLN A 1 99 ? -1.877 -14.584 -16.317 1.00 91.12 99 GLN A C 1
ATOM 714 O O . GLN A 1 99 ? -1.256 -14.291 -17.334 1.00 91.12 99 GLN A O 1
ATOM 719 N N . VAL A 1 100 ? -1.614 -15.696 -15.621 1.00 93.38 100 VAL A N 1
ATOM 720 C CA . VAL A 1 100 ? -0.572 -16.657 -16.017 1.00 93.38 100 VAL A CA 1
ATOM 721 C C . VAL A 1 100 ? -0.910 -17.324 -17.351 1.00 93.38 100 VAL A C 1
ATOM 723 O O . VAL A 1 100 ? -0.043 -17.406 -18.216 1.00 93.38 100 VAL A O 1
ATOM 726 N N . VAL A 1 101 ? -2.157 -17.768 -17.545 1.00 94.50 101 VAL A N 1
ATOM 727 C CA . VAL A 1 101 ? -2.600 -18.361 -18.818 1.00 94.50 101 VAL A CA 1
ATOM 728 C C . VAL A 1 101 ? -2.460 -17.351 -19.953 1.00 94.50 101 VAL A C 1
ATOM 730 O O . VAL A 1 101 ? -1.789 -17.660 -20.930 1.00 94.50 101 VAL A O 1
ATOM 733 N N . ALA A 1 102 ? -3.004 -16.141 -19.794 1.00 88.38 102 ALA A N 1
ATOM 734 C CA . ALA A 1 102 ? -2.948 -15.096 -20.816 1.00 88.38 102 ALA A CA 1
ATOM 735 C C . ALA A 1 102 ? -1.503 -14.764 -21.226 1.00 88.38 102 ALA A C 1
ATOM 737 O O . ALA A 1 102 ? -1.208 -14.620 -22.412 1.00 88.38 102 ALA A O 1
ATOM 738 N N . TYR A 1 103 ? -0.574 -14.720 -20.268 1.00 87.62 103 TYR A N 1
ATOM 739 C CA . TYR A 1 103 ? 0.841 -14.543 -20.580 1.00 87.62 103 TYR A CA 1
ATOM 740 C C . TYR A 1 103 ? 1.424 -15.727 -21.365 1.00 87.62 103 TYR A C 1
ATOM 742 O O . TYR A 1 103 ? 2.092 -15.525 -22.375 1.00 87.62 103 TYR A O 1
ATOM 750 N N . LEU A 1 104 ? 1.179 -16.963 -20.924 1.00 90.25 104 LEU A N 1
ATOM 751 C CA . LEU A 1 104 ? 1.785 -18.151 -21.532 1.00 90.25 104 LEU A CA 1
ATOM 752 C C . LEU A 1 104 ? 1.205 -18.506 -22.908 1.00 90.25 104 LEU A C 1
ATOM 754 O O . LEU A 1 104 ? 1.901 -19.140 -23.699 1.00 90.25 104 LEU A O 1
ATOM 758 N N . THR A 1 105 ? -0.046 -18.136 -23.194 1.00 89.00 105 THR A N 1
ATOM 759 C CA . THR A 1 105 ? -0.713 -18.467 -24.464 1.00 89.00 105 THR A CA 1
ATOM 760 C C . THR A 1 105 ? -0.736 -17.312 -25.455 1.00 89.00 105 THR A C 1
ATOM 762 O O . THR A 1 105 ? -0.641 -17.553 -26.654 1.00 89.00 105 THR A O 1
ATOM 765 N N . GLU A 1 106 ? -0.872 -16.076 -24.972 1.00 82.25 106 GLU A N 1
ATOM 766 C CA . GLU A 1 106 ? -1.092 -14.884 -25.807 1.00 82.25 106 GLU A CA 1
ATOM 767 C C . GLU A 1 106 ? -0.012 -13.809 -25.604 1.00 82.25 106 GLU A C 1
ATOM 769 O O . GLU A 1 106 ? -0.014 -12.794 -26.292 1.00 82.25 106 GLU A O 1
ATOM 774 N N . GLY A 1 107 ? 0.910 -13.988 -24.650 1.00 80.50 107 GLY A N 1
ATOM 775 C CA . GLY A 1 107 ? 1.919 -12.978 -24.316 1.00 80.50 107 GLY A CA 1
ATOM 776 C C . GLY A 1 107 ? 1.361 -11.744 -23.595 1.00 80.50 107 GLY A C 1
ATOM 777 O O . GLY A 1 107 ? 2.084 -10.764 -23.415 1.00 80.50 107 GLY A O 1
ATOM 778 N N . VAL A 1 108 ? 0.093 -11.760 -23.163 1.00 78.88 108 VAL A N 1
ATOM 779 C CA . VAL A 1 108 ? -0.573 -10.613 -22.522 1.00 78.88 108 VAL A CA 1
ATOM 780 C C . VAL A 1 108 ? -0.102 -10.452 -21.082 1.00 78.88 108 VAL A C 1
ATOM 782 O O . VAL A 1 108 ? -0.320 -11.318 -20.236 1.00 78.88 108 VAL A O 1
ATOM 785 N N . VAL A 1 109 ? 0.500 -9.299 -20.783 1.00 81.69 109 VAL A N 1
ATOM 786 C CA . VAL A 1 109 ? 0.970 -8.941 -19.439 1.00 81.69 109 VAL A CA 1
ATOM 787 C C . VAL A 1 109 ? 0.025 -7.913 -18.808 1.00 81.69 109 VAL A C 1
ATOM 789 O O . VAL A 1 109 ? 0.166 -6.704 -18.987 1.00 81.69 109 VAL A O 1
ATOM 792 N N . GLY A 1 110 ? -0.957 -8.401 -18.048 1.00 76.06 110 GLY A N 1
ATOM 793 C CA . GLY A 1 110 ? -1.871 -7.573 -17.254 1.00 76.06 110 GLY A CA 1
ATOM 794 C C . GLY A 1 110 ? -1.375 -7.365 -15.820 1.00 76.06 110 GLY A C 1
ATOM 795 O O . GLY A 1 110 ? -0.762 -8.257 -15.247 1.00 76.06 110 GLY A O 1
ATOM 796 N N . HIS A 1 111 ? -1.654 -6.194 -15.234 1.00 81.00 111 HIS A N 1
ATOM 797 C CA . HIS A 1 111 ? -1.408 -5.881 -13.812 1.00 81.00 111 HIS A CA 1
ATOM 798 C C . HIS A 1 111 ? 0.013 -6.181 -13.287 1.00 81.00 111 HIS A C 1
ATOM 800 O O . HIS A 1 111 ? 0.202 -6.382 -12.086 1.00 81.00 111 HIS A O 1
ATOM 806 N N . ALA A 1 112 ? 1.023 -6.189 -14.163 1.00 84.69 112 ALA A N 1
ATOM 807 C CA . ALA A 1 112 ? 2.397 -6.439 -13.757 1.00 84.69 112 ALA A CA 1
ATOM 808 C C . ALA A 1 112 ? 2.904 -5.353 -12.804 1.00 84.69 112 ALA A C 1
ATOM 810 O O . ALA A 1 112 ? 2.771 -4.156 -13.043 1.00 84.69 112 ALA A O 1
ATOM 811 N N . VAL A 1 113 ? 3.554 -5.793 -11.731 1.00 84.81 113 VAL A N 1
ATOM 812 C CA . VAL A 1 113 ? 4.118 -4.904 -10.704 1.00 84.81 113 VAL A CA 1
ATOM 813 C C . VAL A 1 113 ? 5.485 -4.329 -11.093 1.00 84.81 113 VAL A C 1
ATOM 815 O O . VAL A 1 113 ? 6.035 -3.482 -10.392 1.00 84.81 113 VAL A O 1
ATOM 818 N N . ASN A 1 114 ? 6.067 -4.813 -12.192 1.00 82.81 114 ASN A N 1
ATOM 819 C CA . ASN A 1 114 ? 7.429 -4.506 -12.627 1.00 82.81 114 ASN A CA 1
ATOM 820 C C . ASN A 1 114 ? 7.543 -4.080 -14.099 1.00 82.81 114 ASN A C 1
ATOM 822 O O . ASN A 1 114 ? 8.641 -3.707 -14.521 1.00 82.81 114 ASN A O 1
ATOM 826 N N . LEU A 1 115 ? 6.446 -4.129 -14.856 1.00 81.00 115 LEU A N 1
ATOM 827 C CA . LEU A 1 115 ? 6.377 -3.763 -16.268 1.00 81.00 115 LEU A CA 1
ATOM 828 C C . LEU A 1 115 ? 5.209 -2.784 -16.477 1.00 81.00 115 LEU A C 1
ATOM 830 O O . LEU A 1 115 ? 4.154 -2.982 -15.872 1.00 81.00 115 LEU A O 1
ATOM 834 N N . PRO A 1 116 ? 5.357 -1.743 -17.314 1.00 76.50 116 PRO A N 1
ATOM 835 C CA . PRO A 1 116 ? 4.223 -0.921 -17.717 1.00 76.50 116 PRO A CA 1
ATOM 836 C C . PRO A 1 116 ? 3.159 -1.762 -18.431 1.00 76.50 116 PRO A C 1
ATOM 838 O O . PRO A 1 116 ? 3.472 -2.734 -19.117 1.00 76.50 116 PRO A O 1
ATOM 841 N N . SER A 1 117 ? 1.895 -1.363 -18.294 1.00 77.19 117 SER A N 1
ATOM 842 C CA . SER A 1 117 ? 0.782 -2.009 -18.991 1.00 77.19 117 SER A CA 1
ATOM 843 C C . SER A 1 117 ? 0.862 -1.712 -20.489 1.00 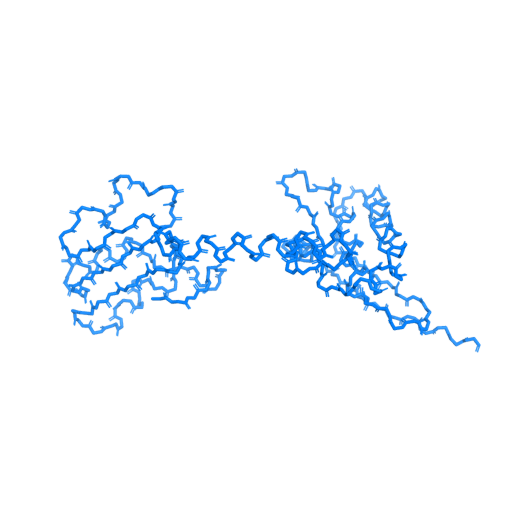77.19 117 SER A C 1
ATOM 845 O O . SER A 1 117 ? 0.540 -0.610 -20.928 1.00 77.19 117 SER A O 1
ATOM 847 N N . LEU A 1 118 ? 1.325 -2.695 -21.256 1.00 78.75 118 LEU A N 1
ATOM 848 C CA . LEU A 1 118 ? 1.481 -2.651 -22.707 1.00 78.75 118 LEU A CA 1
ATOM 849 C C . LEU A 1 118 ? 0.835 -3.901 -23.310 1.00 78.75 118 LEU A C 1
ATOM 851 O O . LEU A 1 118 ? 0.816 -4.954 -22.671 1.00 78.75 118 LEU A O 1
ATOM 855 N N . SER A 1 119 ? 0.299 -3.783 -24.524 1.00 79.19 119 SER A N 1
ATOM 856 C CA . SER A 1 119 ? -0.243 -4.942 -25.239 1.00 79.19 119 SER A CA 1
ATOM 857 C C . SER A 1 119 ? 0.891 -5.863 -25.726 1.00 79.19 119 SER A C 1
ATOM 859 O O . SER A 1 119 ? 2.026 -5.389 -25.872 1.00 79.19 119 SER A O 1
ATOM 861 N N . PRO A 1 120 ? 0.621 -7.156 -25.988 1.00 78.56 120 PRO A N 1
ATOM 862 C CA . PRO A 1 120 ? 1.609 -8.078 -26.552 1.00 78.56 120 PRO A CA 1
ATOM 863 C C . PRO A 1 120 ? 2.246 -7.556 -27.836 1.00 78.56 120 PRO A C 1
ATOM 865 O O . PRO A 1 120 ? 3.463 -7.596 -27.974 1.00 78.56 120 PRO A O 1
ATOM 868 N N . GLU A 1 121 ? 1.433 -7.014 -28.743 1.00 81.69 121 GLU A N 1
ATOM 869 C CA . GLU A 1 121 ? 1.881 -6.547 -30.057 1.00 81.69 121 GLU A CA 1
ATOM 870 C C . GLU A 1 121 ? 2.855 -5.377 -29.906 1.00 81.69 121 GLU A C 1
ATOM 872 O O . GLU A 1 121 ? 3.900 -5.319 -30.554 1.00 81.69 121 GLU A O 1
ATOM 877 N N . VAL A 1 122 ? 2.543 -4.462 -28.984 1.00 82.56 122 VAL A N 1
ATOM 878 C CA . VAL A 1 122 ? 3.426 -3.349 -28.645 1.00 82.56 122 VAL A CA 1
ATOM 879 C C . VAL A 1 122 ? 4.713 -3.867 -28.004 1.00 82.56 122 VAL A C 1
ATOM 881 O O . VAL A 1 122 ? 5.790 -3.428 -28.396 1.00 82.56 122 VAL A O 1
ATOM 884 N N . LEU A 1 123 ? 4.640 -4.803 -27.052 1.00 81.25 123 LEU A N 1
ATOM 885 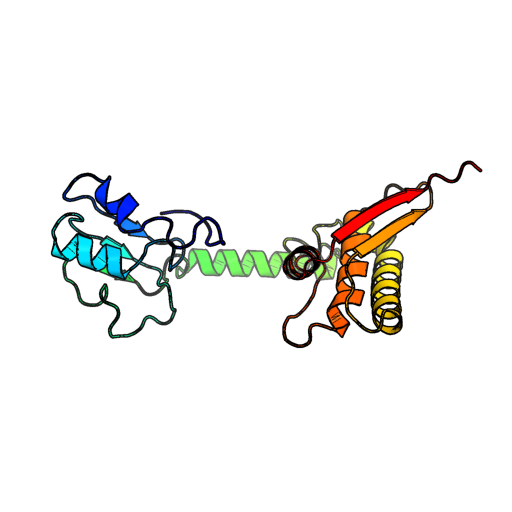C CA . LEU A 1 123 ? 5.824 -5.387 -26.410 1.00 81.25 123 LEU A CA 1
ATOM 886 C C . LEU A 1 123 ? 6.738 -6.106 -27.406 1.00 81.25 123 LEU A C 1
ATOM 888 O O . LEU A 1 123 ? 7.955 -5.958 -27.312 1.00 81.25 123 LEU A O 1
ATOM 892 N N . GLU A 1 124 ? 6.173 -6.838 -28.362 1.00 83.00 124 GLU A N 1
ATOM 893 C CA . GLU A 1 124 ? 6.924 -7.509 -29.423 1.00 83.00 124 GLU A CA 1
ATOM 894 C C . GLU A 1 124 ? 7.652 -6.492 -30.311 1.00 83.00 124 GLU A C 1
ATOM 896 O O . GLU A 1 124 ? 8.852 -6.622 -30.558 1.00 83.00 124 GLU A O 1
ATOM 901 N N . GLN A 1 125 ? 6.963 -5.418 -30.708 1.00 84.62 125 GLN A N 1
ATOM 902 C CA . GLN A 1 125 ? 7.544 -4.358 -31.530 1.00 84.62 125 GLN A CA 1
ATOM 903 C C . GLN A 1 125 ? 8.667 -3.595 -30.805 1.00 84.62 125 GLN A C 1
ATOM 905 O O . GLN A 1 125 ? 9.687 -3.242 -31.408 1.00 84.62 125 GLN A O 1
ATOM 910 N N . ILE A 1 126 ? 8.496 -3.308 -29.512 1.00 87.00 126 ILE A N 1
ATOM 911 C CA . ILE A 1 126 ? 9.406 -2.423 -28.770 1.00 87.00 126 ILE A CA 1
ATOM 912 C C . ILE A 1 126 ? 10.443 -3.176 -27.940 1.00 87.00 126 ILE A C 1
ATOM 914 O O . ILE A 1 126 ? 11.378 -2.548 -27.450 1.00 87.00 126 ILE A O 1
ATOM 918 N N . GLY A 1 127 ? 10.320 -4.495 -27.788 1.00 87.38 127 GLY A N 1
ATOM 919 C CA . GLY A 1 127 ? 11.219 -5.336 -26.993 1.00 87.38 127 GLY A CA 1
ATOM 920 C C . GLY A 1 127 ? 12.710 -5.085 -27.261 1.00 87.38 127 GLY A C 1
ATOM 921 O O . GLY A 1 127 ? 13.445 -4.817 -26.308 1.00 87.38 127 GLY A O 1
ATOM 922 N N . PRO A 1 128 ? 13.167 -5.057 -28.529 1.00 90.56 128 PRO A N 1
ATOM 923 C CA . PRO A 1 128 ? 14.556 -4.725 -28.855 1.00 90.56 128 PRO A CA 1
ATOM 924 C C . PRO A 1 128 ? 14.980 -3.319 -28.399 1.00 90.56 128 PRO A C 1
ATOM 926 O O . PRO A 1 128 ? 16.113 -3.115 -27.967 1.00 90.56 128 PRO A O 1
ATOM 929 N N . HIS A 1 129 ? 14.066 -2.347 -28.450 1.00 90.50 129 HIS A N 1
ATOM 930 C CA . HIS A 1 129 ? 14.315 -0.972 -28.014 1.00 90.50 129 HIS A CA 1
ATOM 931 C C . HIS A 1 129 ? 14.368 -0.866 -26.484 1.00 90.50 129 HIS A C 1
ATOM 933 O O . HIS A 1 129 ? 15.160 -0.091 -25.952 1.00 90.50 129 HIS A O 1
ATOM 939 N N . LEU A 1 130 ? 13.562 -1.660 -25.771 1.00 91.56 130 LEU A N 1
ATOM 940 C CA . LEU A 1 130 ? 13.612 -1.760 -24.312 1.00 91.56 130 LEU A CA 1
ATOM 941 C C . LEU A 1 130 ? 14.946 -2.344 -23.834 1.00 91.56 130 LEU A C 1
ATOM 943 O O . LEU A 1 130 ? 15.532 -1.783 -22.907 1.00 91.56 130 LEU A O 1
ATOM 947 N N . ASP A 1 131 ? 15.432 -3.418 -24.468 1.00 93.31 131 ASP A N 1
ATOM 948 C CA . ASP A 1 131 ? 16.746 -4.013 -24.167 1.00 93.31 131 ASP A CA 1
ATOM 949 C C . ASP A 1 131 ? 17.882 -3.025 -24.457 1.00 93.31 131 ASP A C 1
ATOM 951 O O . ASP A 1 131 ? 18.765 -2.824 -23.623 1.00 93.31 131 ASP A O 1
ATOM 955 N N . LEU A 1 132 ? 17.822 -2.334 -25.600 1.00 94.25 132 LEU A N 1
ATOM 956 C CA . LEU A 1 132 ? 18.791 -1.295 -25.934 1.00 94.25 132 LEU A CA 1
ATOM 957 C C . LEU A 1 132 ? 18.798 -0.169 -24.892 1.00 94.25 132 LEU A C 1
ATOM 959 O O . LEU A 1 132 ? 19.864 0.207 -24.413 1.00 94.25 132 LEU A O 1
ATOM 963 N N . ALA A 1 133 ? 17.629 0.353 -24.518 1.00 93.94 133 ALA A N 1
ATOM 964 C CA . ALA A 1 133 ? 17.516 1.418 -23.528 1.00 93.94 133 ALA A CA 1
ATOM 965 C C . ALA A 1 133 ? 18.076 0.995 -22.157 1.00 93.94 133 ALA A C 1
ATOM 967 O O . ALA A 1 133 ? 18.825 1.760 -21.552 1.00 93.94 133 ALA A O 1
ATOM 968 N N . ASP A 1 134 ? 17.784 -0.229 -21.700 1.00 94.88 134 ASP A N 1
ATOM 969 C CA . ASP A 1 134 ? 18.328 -0.790 -20.452 1.00 94.88 134 ASP A CA 1
ATOM 970 C C . ASP A 1 134 ? 19.864 -0.846 -20.490 1.00 94.88 134 ASP A C 1
ATOM 972 O O . ASP A 1 134 ? 20.533 -0.322 -19.597 1.00 94.88 134 ASP A O 1
ATOM 976 N N . ARG A 1 135 ? 20.434 -1.379 -21.578 1.00 95.50 135 ARG A N 1
ATOM 977 C CA . ARG A 1 135 ? 21.889 -1.458 -21.778 1.00 95.50 135 ARG A CA 1
ATOM 978 C C . ARG A 1 135 ? 22.553 -0.089 -21.872 1.00 95.50 135 ARG A C 1
ATOM 980 O O . ARG A 1 135 ? 23.645 0.083 -21.341 1.00 95.50 135 ARG A O 1
ATOM 987 N N . LEU A 1 136 ? 21.925 0.882 -22.537 1.00 95.00 136 LEU A N 1
ATOM 988 C CA . LEU A 1 136 ? 22.434 2.253 -22.610 1.00 95.00 136 LEU A CA 1
ATOM 989 C C . LEU A 1 136 ? 22.442 2.910 -21.226 1.00 95.00 136 LEU A C 1
ATOM 991 O O . LEU A 1 136 ? 23.428 3.548 -20.865 1.00 95.00 136 LEU A O 1
ATOM 995 N N . GLY A 1 137 ? 21.389 2.709 -20.431 1.00 92.81 137 GLY A N 1
ATOM 996 C CA . GLY A 1 137 ? 21.341 3.168 -19.044 1.00 92.81 137 GLY A CA 1
ATOM 997 C C . GLY A 1 137 ? 22.454 2.558 -18.189 1.00 92.81 137 GLY A C 1
ATOM 998 O O . GLY A 1 137 ? 23.179 3.283 -17.506 1.00 92.81 137 GLY A O 1
ATOM 999 N N . ASP A 1 138 ? 22.632 1.237 -18.267 1.00 91.81 138 ASP A N 1
ATOM 1000 C CA . ASP A 1 138 ? 23.711 0.522 -17.573 1.00 91.81 138 ASP A CA 1
ATOM 1001 C C . ASP A 1 138 ? 25.101 1.012 -18.015 1.00 91.81 138 ASP A C 1
ATOM 1003 O O . ASP A 1 138 ? 25.981 1.247 -17.185 1.00 91.81 138 ASP A O 1
ATOM 1007 N N . PHE A 1 139 ? 25.294 1.234 -19.316 1.00 92.75 139 PHE A N 1
ATOM 1008 C CA . PHE A 1 139 ? 26.538 1.760 -19.870 1.00 92.75 139 PHE A CA 1
ATOM 1009 C C . PHE A 1 139 ? 26.843 3.177 -19.366 1.00 92.75 139 PHE A C 1
ATOM 1011 O O . PHE A 1 139 ? 27.955 3.446 -18.911 1.00 92.75 139 PHE A O 1
ATOM 1018 N N . LEU A 1 140 ? 25.854 4.077 -19.370 1.00 90.12 140 LEU A N 1
ATOM 1019 C CA . LEU A 1 140 ? 26.008 5.434 -18.838 1.00 90.12 140 LEU A CA 1
ATOM 1020 C C . LEU A 1 140 ? 26.368 5.425 -17.350 1.00 90.12 140 LEU A C 1
ATOM 1022 O O . LEU A 1 140 ? 27.242 6.180 -16.923 1.00 90.12 140 LEU A O 1
ATOM 1026 N N . ALA A 1 141 ? 25.755 4.536 -16.566 1.00 88.00 141 ALA A N 1
ATOM 1027 C CA . ALA A 1 141 ? 26.072 4.377 -15.150 1.00 88.00 141 ALA A CA 1
ATOM 1028 C C . ALA A 1 141 ? 27.534 3.955 -14.910 1.00 88.00 141 ALA A C 1
ATOM 1030 O O . ALA A 1 141 ? 28.132 4.360 -13.914 1.00 88.00 141 ALA A O 1
ATOM 1031 N N . GLN A 1 142 ? 28.140 3.194 -15.824 1.00 86.88 142 GLN A N 1
ATOM 1032 C CA . GLN A 1 142 ? 29.562 2.836 -15.743 1.00 86.88 142 GLN A CA 1
ATOM 1033 C C . GLN A 1 142 ? 30.489 4.023 -16.024 1.00 86.88 142 GLN A C 1
ATOM 1035 O O . GLN A 1 142 ? 31.562 4.113 -15.429 1.00 86.88 142 GLN A O 1
ATOM 1040 N N . LEU A 1 143 ? 30.080 4.938 -16.906 1.00 87.12 143 LEU A N 1
ATOM 1041 C CA . LEU A 1 143 ? 30.871 6.112 -17.280 1.00 87.12 143 LEU A CA 1
ATOM 1042 C C . LEU A 1 143 ? 30.750 7.265 -16.280 1.00 87.12 143 LEU A C 1
ATOM 1044 O O . LEU A 1 143 ? 31.715 7.993 -16.068 1.00 87.12 143 LEU A O 1
ATOM 1048 N N . ALA A 1 144 ? 29.574 7.442 -15.674 1.00 79.62 144 ALA A N 1
ATOM 1049 C CA . ALA A 1 144 ? 29.255 8.627 -14.881 1.00 79.62 144 ALA A CA 1
ATOM 1050 C C . ALA A 1 144 ? 30.075 8.759 -13.584 1.00 79.62 144 ALA A C 1
ATOM 1052 O O . ALA A 1 144 ? 30.104 9.839 -13.006 1.00 79.62 144 ALA A O 1
ATOM 1053 N N . GLY A 1 145 ? 30.730 7.696 -13.098 1.00 67.75 145 GLY A N 1
ATOM 1054 C CA . GLY A 1 145 ? 31.639 7.736 -11.938 1.00 67.75 145 GLY A CA 1
ATOM 1055 C C . GLY A 1 145 ? 30.996 8.070 -10.576 1.00 67.75 145 GLY A C 1
ATOM 1056 O O . GLY A 1 145 ? 31.637 7.874 -9.546 1.00 67.75 145 GLY A O 1
ATOM 1057 N N . GLY A 1 146 ? 29.739 8.529 -10.554 1.00 73.81 146 GLY A N 1
ATOM 1058 C CA . GLY A 1 146 ? 28.950 8.890 -9.373 1.00 73.81 146 GLY A CA 1
ATOM 1059 C C . GLY A 1 146 ? 28.298 10.275 -9.501 1.00 73.81 146 GLY A C 1
ATOM 1060 O O . GLY A 1 146 ? 28.633 11.052 -10.386 1.00 73.81 146 GLY A O 1
ATOM 1061 N N . GLY A 1 147 ? 27.354 10.599 -8.611 1.00 77.75 147 GLY A N 1
ATOM 1062 C CA . GLY A 1 147 ? 26.800 11.961 -8.508 1.00 77.75 147 GLY A CA 1
ATOM 1063 C C . GLY A 1 147 ? 25.935 12.415 -9.688 1.00 77.75 147 GLY A C 1
ATOM 1064 O O . GLY A 1 147 ? 25.923 13.599 -10.016 1.00 77.75 147 GLY A O 1
ATOM 1065 N N . LEU A 1 148 ? 25.216 11.493 -10.331 1.00 84.06 148 LEU A N 1
ATOM 1066 C CA . LEU A 1 148 ? 24.315 11.833 -11.428 1.00 84.06 148 LEU A CA 1
ATOM 1067 C C . LEU A 1 148 ? 23.201 12.776 -10.944 1.00 84.06 148 LEU A C 1
ATOM 1069 O O . LEU A 1 148 ? 22.476 12.444 -10.011 1.00 84.06 148 LEU A O 1
ATOM 1073 N N . GLN A 1 149 ? 23.055 13.927 -11.599 1.00 88.38 149 GLN A N 1
ATOM 1074 C CA . GLN A 1 149 ? 22.000 14.905 -11.296 1.00 88.38 149 GLN A CA 1
ATOM 1075 C C . GLN A 1 149 ? 20.889 14.917 -12.342 1.00 88.38 149 GLN A C 1
ATOM 1077 O O . GLN A 1 149 ? 19.757 15.292 -12.045 1.00 88.38 149 GLN A O 1
ATOM 1082 N N . THR A 1 150 ? 21.197 14.525 -13.576 1.00 90.81 150 THR A N 1
ATOM 1083 C CA . THR A 1 150 ? 20.241 14.560 -14.681 1.00 90.81 150 THR A CA 1
ATOM 1084 C C . THR A 1 150 ? 20.450 13.361 -15.593 1.00 90.81 150 THR A C 1
ATOM 1086 O O . THR A 1 150 ? 21.586 13.022 -15.923 1.00 90.81 150 THR A O 1
ATOM 1089 N N . LEU A 1 151 ? 19.348 12.740 -16.004 1.00 90.31 151 LEU A N 1
ATOM 1090 C CA . LEU A 1 151 ? 19.287 11.775 -17.094 1.00 90.31 151 LEU A CA 1
ATOM 1091 C C . LEU A 1 151 ? 18.421 12.369 -18.203 1.00 90.31 151 LEU A C 1
ATOM 1093 O O . LEU A 1 151 ? 17.240 12.638 -17.987 1.00 90.31 151 LEU A O 1
ATOM 1097 N N . GLU A 1 152 ? 18.989 12.540 -19.389 1.00 92.19 152 GLU A N 1
ATOM 1098 C CA . GLU A 1 152 ? 18.241 12.937 -20.578 1.00 92.19 152 GLU A CA 1
ATOM 1099 C C . GLU A 1 152 ? 18.081 11.739 -21.515 1.00 92.19 152 GLU A C 1
ATOM 1101 O O . GLU A 1 152 ? 19.052 11.061 -21.847 1.00 92.19 152 GLU A O 1
ATOM 1106 N N . VAL A 1 153 ? 16.839 11.467 -21.911 1.00 91.31 153 VAL A N 1
ATOM 1107 C CA . VAL A 1 153 ? 16.480 10.423 -22.870 1.00 91.31 153 VAL A CA 1
ATOM 1108 C C . VAL A 1 153 ? 15.948 11.105 -24.126 1.00 91.31 153 VAL A C 1
ATOM 1110 O O . VAL A 1 153 ? 14.819 11.601 -24.144 1.00 91.31 153 VAL A O 1
ATOM 1113 N N . GLU A 1 154 ? 16.779 11.140 -25.163 1.00 90.62 154 GLU A N 1
ATOM 1114 C CA . GLU A 1 154 ? 16.431 11.682 -26.475 1.00 90.62 154 GLU A CA 1
ATOM 1115 C C . GLU A 1 154 ? 15.898 10.564 -27.383 1.00 90.62 154 GLU A C 1
ATOM 1117 O O . GLU A 1 154 ? 16.534 9.520 -27.546 1.00 90.62 154 GLU A O 1
ATOM 1122 N N . TYR A 1 155 ? 14.732 10.784 -27.988 1.00 87.25 155 TYR A N 1
ATOM 1123 C CA . TYR A 1 155 ? 14.137 9.883 -28.977 1.00 87.25 155 TYR A CA 1
ATOM 1124 C C . TYR A 1 155 ? 14.338 10.446 -30.382 1.00 87.25 155 TYR A C 1
ATOM 1126 O O . TYR A 1 155 ? 13.849 11.535 -30.686 1.00 87.25 155 TYR A O 1
ATOM 1134 N N . GLY A 1 156 ? 15.025 9.695 -31.242 1.00 84.50 156 GLY A N 1
ATOM 1135 C CA . GLY A 1 156 ? 15.160 9.998 -32.668 1.00 84.50 156 GLY A CA 1
ATOM 1136 C C . GLY A 1 156 ? 14.252 9.116 -33.528 1.00 84.50 156 GLY A C 1
ATOM 1137 O O . GLY A 1 156 ? 14.090 7.929 -33.243 1.00 84.50 156 GLY A O 1
ATOM 1138 N N . GLY A 1 157 ? 13.687 9.690 -34.593 1.00 78.75 157 GLY A N 1
ATOM 1139 C CA . GLY A 1 157 ? 12.863 8.981 -35.581 1.00 78.75 157 GLY A CA 1
ATOM 1140 C C . GLY A 1 157 ? 11.366 9.310 -35.518 1.00 78.75 157 GLY A C 1
ATOM 1141 O O . GLY A 1 157 ? 10.909 10.090 -34.687 1.00 78.75 157 GLY A O 1
ATOM 1142 N N . SER A 1 158 ? 10.596 8.730 -36.441 1.00 62.69 158 SER A N 1
ATOM 1143 C CA . SER A 1 158 ? 9.183 9.062 -36.700 1.00 62.69 158 SER A CA 1
ATOM 1144 C C . SER A 1 158 ? 8.178 8.025 -36.183 1.00 62.69 158 SER A C 1
ATOM 1146 O O . SER A 1 158 ? 7.041 7.976 -36.652 1.00 62.69 158 SER A O 1
ATOM 1148 N N . VAL A 1 159 ? 8.573 7.174 -35.235 1.00 61.12 159 VAL A N 1
ATOM 1149 C CA . VAL A 1 159 ? 7.723 6.071 -34.774 1.00 61.12 159 VAL A CA 1
ATOM 1150 C C . VAL A 1 159 ? 6.984 6.465 -33.494 1.00 61.12 159 VAL A C 1
ATOM 1152 O O . VAL A 1 159 ? 7.602 6.870 -32.509 1.00 61.12 159 VAL A O 1
ATOM 1155 N N . ASP A 1 160 ? 5.659 6.310 -33.505 1.00 71.19 160 ASP A N 1
ATOM 1156 C CA . ASP A 1 160 ? 4.787 6.451 -32.332 1.00 71.19 160 ASP A CA 1
ATOM 1157 C C . ASP A 1 160 ? 4.974 5.242 -31.398 1.00 71.19 160 ASP A C 1
ATOM 1159 O O . ASP A 1 160 ? 4.223 4.268 -31.414 1.00 71.19 160 ASP A O 1
ATOM 1163 N N . ILE A 1 161 ? 6.088 5.253 -30.665 1.00 76.00 161 ILE A N 1
ATOM 1164 C CA . ILE A 1 161 ? 6.484 4.214 -29.710 1.00 76.00 161 ILE A CA 1
ATOM 1165 C C . ILE A 1 161 ? 6.127 4.693 -28.298 1.00 76.00 161 ILE A C 1
ATOM 1167 O O . ILE A 1 161 ? 6.219 5.893 -28.028 1.00 76.00 161 ILE A O 1
ATOM 1171 N N . PRO A 1 162 ? 5.803 3.800 -27.342 1.00 81.62 162 PRO A N 1
ATOM 1172 C CA . PRO A 1 162 ? 5.653 4.148 -25.931 1.00 81.62 162 PRO A CA 1
ATOM 1173 C C . PRO A 1 162 ? 6.962 4.684 -25.315 1.00 81.62 162 PRO A C 1
ATOM 1175 O O . PRO A 1 162 ? 7.662 3.990 -24.578 1.00 81.62 162 PRO A O 1
ATOM 1178 N N . MET A 1 163 ? 7.283 5.954 -25.570 1.00 87.12 163 MET A N 1
ATOM 1179 C CA . MET A 1 163 ? 8.513 6.629 -25.134 1.00 87.12 163 MET A CA 1
ATOM 1180 C C . MET A 1 163 ? 8.721 6.507 -23.621 1.00 87.12 163 MET A C 1
ATOM 1182 O O . MET A 1 163 ? 9.819 6.228 -23.150 1.00 87.12 163 MET A O 1
ATOM 1186 N N . LYS A 1 164 ? 7.638 6.601 -22.841 1.00 87.56 164 LYS A N 1
ATOM 1187 C CA . LYS A 1 164 ? 7.679 6.420 -21.382 1.00 87.56 164 LYS A CA 1
ATOM 1188 C C . LYS A 1 164 ? 8.254 5.062 -20.964 1.00 87.56 164 LYS A C 1
ATOM 1190 O O . LYS A 1 164 ? 8.974 5.002 -19.973 1.00 87.56 164 LYS A O 1
ATOM 1195 N N . ALA A 1 165 ? 7.963 3.991 -21.706 1.00 89.06 165 ALA A N 1
ATOM 1196 C CA . ALA A 1 165 ? 8.499 2.663 -21.416 1.00 89.06 165 ALA A CA 1
ATOM 1197 C C . ALA A 1 165 ? 10.006 2.592 -21.712 1.00 89.06 165 ALA A C 1
ATOM 1199 O O . ALA A 1 165 ? 10.753 2.006 -20.934 1.00 89.06 165 ALA A O 1
ATOM 1200 N N . LEU A 1 166 ? 10.468 3.249 -22.779 1.00 90.62 166 LEU A N 1
ATOM 1201 C CA . LEU A 1 166 ? 11.891 3.337 -23.111 1.00 90.62 166 LEU A CA 1
ATOM 1202 C C . LEU A 1 166 ? 12.677 4.121 -22.049 1.00 90.62 166 LEU A C 1
ATOM 1204 O O . LEU A 1 166 ? 13.674 3.608 -21.541 1.00 90.62 166 LEU A O 1
ATOM 1208 N N . ALA A 1 167 ? 12.198 5.304 -21.637 1.00 91.62 167 ALA A N 1
ATOM 1209 C CA . ALA A 1 167 ? 12.798 6.041 -20.520 1.00 91.62 167 ALA A CA 1
ATOM 1210 C C . ALA A 1 167 ? 12.822 5.204 -19.237 1.00 91.62 167 ALA A C 1
ATOM 1212 O O . ALA A 1 167 ? 13.848 5.138 -18.565 1.00 91.62 167 ALA A O 1
ATOM 1213 N N . ALA A 1 168 ? 11.721 4.524 -18.909 1.00 92.00 168 ALA A N 1
ATOM 1214 C CA . ALA A 1 168 ? 11.665 3.655 -17.740 1.00 92.00 168 ALA A CA 1
ATOM 1215 C C . ALA A 1 168 ? 12.694 2.512 -17.797 1.00 92.00 168 ALA A C 1
ATOM 1217 O O . ALA A 1 168 ? 13.295 2.184 -16.773 1.00 92.00 168 ALA A O 1
ATOM 1218 N N . SER A 1 169 ? 12.929 1.935 -18.980 1.00 94.00 169 SER A N 1
ATOM 1219 C CA . SER A 1 169 ? 13.960 0.912 -19.194 1.00 94.00 169 SER A CA 1
ATOM 1220 C C . SER A 1 169 ? 15.374 1.476 -19.009 1.00 94.00 169 SER A C 1
ATOM 1222 O O . SER A 1 169 ? 16.181 0.896 -18.286 1.00 94.00 169 SER A O 1
ATOM 1224 N N . ALA A 1 170 ? 15.655 2.665 -19.553 1.00 94.19 170 ALA A N 1
ATOM 1225 C CA . ALA A 1 170 ? 16.943 3.337 -19.367 1.00 94.19 170 ALA A CA 1
ATOM 1226 C C . ALA A 1 170 ? 17.227 3.681 -17.896 1.00 94.19 170 ALA A C 1
ATOM 1228 O O . ALA A 1 170 ? 18.314 3.406 -17.386 1.00 94.19 170 ALA A O 1
ATOM 1229 N N . ILE A 1 171 ? 16.234 4.217 -17.177 1.00 93.62 171 ILE A N 1
ATOM 1230 C CA . ILE A 1 171 ? 16.347 4.500 -15.738 1.00 93.62 171 ILE A CA 1
ATOM 1231 C C . ILE A 1 171 ? 16.616 3.210 -14.958 1.00 93.62 171 ILE A C 1
ATOM 1233 O O . ILE A 1 171 ? 17.461 3.203 -14.061 1.00 93.62 171 ILE A O 1
ATOM 1237 N N . LYS A 1 172 ? 15.914 2.118 -15.295 1.00 94.44 172 LYS A N 1
ATOM 1238 C CA . LYS A 1 172 ? 16.115 0.807 -14.668 1.00 94.44 172 LYS A CA 1
ATOM 1239 C C . LYS A 1 172 ? 17.561 0.338 -14.825 1.00 94.44 172 LYS A C 1
ATOM 1241 O O . LYS A 1 172 ? 18.180 0.021 -13.809 1.00 94.44 172 LYS A O 1
ATOM 1246 N N . GLY A 1 173 ? 18.090 0.313 -16.049 1.00 92.06 173 GLY A N 1
ATOM 1247 C CA . GLY A 1 173 ? 19.467 -0.117 -16.310 1.00 92.06 173 GLY A CA 1
ATOM 1248 C C . GLY A 1 173 ? 20.493 0.742 -15.570 1.00 92.06 173 GLY A C 1
ATOM 1249 O O . GLY A 1 173 ? 21.393 0.228 -14.909 1.00 92.06 173 GLY A O 1
ATOM 1250 N N . MET A 1 174 ? 20.293 2.060 -15.579 1.00 91.88 174 MET A N 1
ATOM 1251 C CA . MET A 1 174 ? 21.176 3.012 -14.909 1.00 91.88 174 MET A CA 1
ATOM 1252 C C . MET A 1 174 ? 21.183 2.854 -13.382 1.00 91.88 174 MET A C 1
ATOM 1254 O O . MET A 1 174 ? 22.241 2.734 -12.764 1.00 91.88 174 MET A O 1
ATOM 1258 N N . LEU A 1 175 ? 20.008 2.858 -12.746 1.00 89.88 175 LEU A N 1
ATOM 1259 C CA . LEU A 1 175 ? 19.899 2.782 -11.286 1.00 89.88 175 LEU A CA 1
ATOM 1260 C C . LEU A 1 175 ? 20.183 1.380 -10.744 1.00 89.88 175 LEU A C 1
ATOM 1262 O O . LEU A 1 175 ? 20.657 1.256 -9.613 1.00 89.88 175 LEU A O 1
ATOM 1266 N N . GLY A 1 176 ? 19.918 0.334 -11.531 1.00 86.38 176 GLY A N 1
ATOM 1267 C CA . GLY A 1 176 ? 20.127 -1.058 -11.137 1.00 86.38 176 GLY A CA 1
ATOM 1268 C C . GLY A 1 176 ? 21.569 -1.369 -10.729 1.00 86.38 176 GLY A C 1
ATOM 1269 O O . GLY A 1 176 ? 21.784 -2.223 -9.874 1.00 86.38 176 GLY A O 1
ATOM 1270 N N . ARG A 1 177 ? 22.554 -0.634 -11.264 1.00 80.31 177 ARG A N 1
ATOM 1271 C CA . ARG A 1 177 ? 23.963 -0.770 -10.860 1.00 80.31 177 ARG A CA 1
ATOM 1272 C C . ARG A 1 177 ? 24.268 -0.207 -9.477 1.00 80.31 177 ARG A C 1
ATOM 1274 O O . ARG A 1 177 ? 25.118 -0.743 -8.773 1.00 80.31 177 ARG A O 1
ATOM 1281 N N . PHE A 1 178 ? 23.629 0.901 -9.112 1.00 77.88 178 PHE A N 1
ATOM 1282 C CA . PHE A 1 178 ? 23.948 1.636 -7.887 1.00 77.88 178 PHE A CA 1
ATOM 1283 C C . PHE A 1 178 ? 23.110 1.180 -6.692 1.00 77.88 178 PHE A C 1
ATOM 1285 O O . PHE A 1 178 ? 23.534 1.327 -5.547 1.00 77.88 178 PHE A O 1
ATOM 1292 N N . LEU A 1 179 ? 21.912 0.644 -6.941 1.00 77.81 179 LEU A N 1
ATOM 1293 C CA . LEU A 1 179 ? 20.942 0.301 -5.906 1.00 77.81 179 LEU A CA 1
ATOM 1294 C C . LEU A 1 179 ? 20.917 -1.205 -5.654 1.00 77.81 179 LEU A C 1
ATOM 1296 O O . LEU A 1 179 ? 2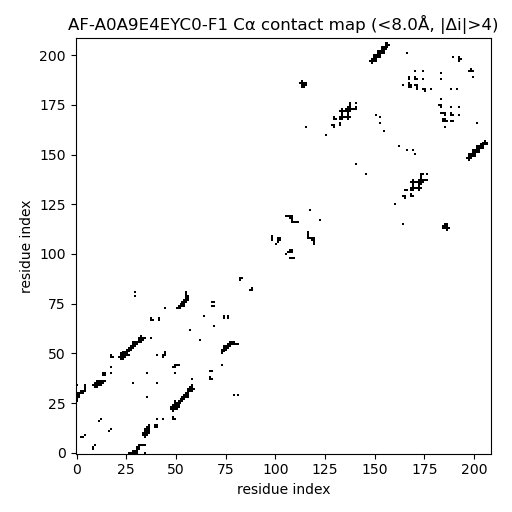0.030 -1.918 -6.108 1.00 77.81 179 LEU A O 1
ATOM 1300 N N . SER A 1 180 ? 21.888 -1.687 -4.879 1.00 69.31 180 SER A N 1
ATOM 1301 C CA . SER A 1 180 ? 21.957 -3.098 -4.476 1.00 69.31 180 SER A CA 1
ATOM 1302 C C . SER A 1 180 ? 20.916 -3.486 -3.418 1.00 69.31 180 SER A C 1
ATOM 1304 O O . SER A 1 180 ? 20.549 -4.654 -3.323 1.00 69.31 180 SER A O 1
ATOM 1306 N N . SER A 1 181 ? 20.413 -2.525 -2.634 1.00 72.75 181 SER A N 1
ATOM 1307 C CA . SER A 1 181 ? 19.439 -2.756 -1.557 1.00 72.75 181 SER A CA 1
ATOM 1308 C C . SER A 1 181 ? 17.974 -2.704 -2.002 1.00 72.75 181 SER A C 1
ATOM 1310 O O . SER A 1 181 ? 17.097 -3.131 -1.253 1.00 72.75 181 SER A O 1
ATOM 1312 N N . VAL A 1 182 ? 17.685 -2.194 -3.205 1.00 79.69 182 VAL A N 1
ATOM 1313 C CA . VAL A 1 182 ? 16.320 -2.051 -3.734 1.00 79.69 182 VAL A CA 1
ATOM 1314 C C . VAL A 1 182 ? 16.281 -2.551 -5.169 1.00 79.69 182 VAL A C 1
ATOM 1316 O O . VAL A 1 182 ? 17.024 -2.077 -6.022 1.00 79.69 182 VAL A O 1
ATOM 1319 N N . ARG A 1 183 ? 15.363 -3.476 -5.469 1.00 85.25 183 ARG A N 1
ATOM 1320 C CA . ARG A 1 183 ? 15.184 -3.969 -6.838 1.00 85.25 183 ARG A CA 1
ATOM 1321 C C . ARG A 1 183 ? 14.539 -2.892 -7.714 1.00 85.25 183 ARG A C 1
ATOM 1323 O O . ARG A 1 183 ? 13.347 -2.613 -7.584 1.00 85.25 183 ARG A O 1
ATOM 1330 N N . VAL A 1 184 ? 15.317 -2.326 -8.632 1.00 88.69 184 VAL A N 1
ATOM 1331 C CA . VAL A 1 184 ? 14.829 -1.359 -9.625 1.00 88.69 184 VAL A CA 1
ATOM 1332 C C . VAL A 1 184 ? 14.097 -2.079 -10.763 1.00 88.69 184 VAL A C 1
ATOM 1334 O O . VAL A 1 184 ? 14.538 -3.124 -11.244 1.00 88.69 184 VAL A O 1
ATOM 1337 N N . ASN A 1 185 ? 12.967 -1.527 -11.199 1.00 91.19 185 ASN A N 1
ATOM 1338 C CA . ASN A 1 185 ? 12.180 -1.982 -12.339 1.00 91.19 185 ASN A CA 1
ATOM 1339 C C . ASN A 1 185 ? 11.570 -0.789 -13.107 1.00 91.19 185 ASN A C 1
ATOM 1341 O O . ASN A 1 185 ? 11.761 0.369 -12.740 1.00 91.19 185 ASN A O 1
ATOM 1345 N N . MET A 1 186 ? 10.829 -1.068 -14.182 1.00 89.12 186 MET A N 1
ATOM 1346 C CA . MET A 1 186 ? 10.271 -0.032 -15.065 1.00 89.12 186 MET A CA 1
ATOM 1347 C C . MET A 1 186 ? 9.070 0.724 -14.468 1.00 89.12 186 MET A C 1
ATOM 1349 O O . MET A 1 186 ? 8.610 1.701 -15.049 1.00 89.12 186 MET A O 1
ATOM 1353 N N . VAL A 1 187 ? 8.548 0.285 -13.323 1.00 87.44 187 VAL A N 1
ATOM 1354 C CA . VAL A 1 187 ? 7.436 0.938 -12.616 1.00 87.44 187 VAL A CA 1
ATOM 1355 C C . VAL A 1 187 ? 7.969 1.834 -11.496 1.00 87.44 187 VAL A C 1
ATOM 1357 O O . VAL A 1 187 ? 7.548 2.981 -11.374 1.00 87.44 187 VAL A O 1
ATOM 1360 N N . ASN A 1 188 ? 8.931 1.353 -10.699 1.00 87.94 188 ASN A N 1
ATOM 1361 C CA . ASN A 1 188 ? 9.484 2.101 -9.565 1.00 87.94 188 ASN A CA 1
ATOM 1362 C C . ASN A 1 188 ? 10.695 2.985 -9.918 1.00 87.94 188 ASN A C 1
ATOM 1364 O O . ASN A 1 188 ? 11.026 3.880 -9.142 1.00 87.94 188 ASN A O 1
ATOM 1368 N N . GLY A 1 189 ? 11.345 2.776 -11.070 1.00 89.62 189 GLY A N 1
ATOM 1369 C CA . GLY A 1 189 ? 12.602 3.444 -11.417 1.00 89.62 189 GLY A CA 1
ATOM 1370 C C . GLY A 1 189 ? 12.515 4.971 -11.399 1.00 89.62 189 GLY A C 1
ATOM 1371 O O . GLY A 1 189 ? 13.390 5.629 -10.841 1.00 89.62 189 GLY A O 1
ATOM 1372 N N . LEU A 1 190 ? 11.431 5.543 -11.934 1.00 89.06 190 LEU A N 1
ATOM 1373 C CA . LEU A 1 190 ? 11.232 6.997 -11.956 1.00 89.06 190 LEU A CA 1
ATOM 1374 C C . LEU A 1 190 ? 11.083 7.590 -10.546 1.00 89.06 190 LEU A C 1
ATOM 1376 O O . LEU A 1 190 ? 11.635 8.651 -10.257 1.00 89.06 190 LEU A O 1
ATOM 1380 N N . LEU A 1 191 ? 10.365 6.897 -9.657 1.00 88.75 191 LEU A N 1
ATOM 1381 C CA . LEU A 1 191 ? 10.225 7.313 -8.262 1.00 88.75 191 LEU A CA 1
ATOM 1382 C C . LEU A 1 191 ? 11.584 7.280 -7.553 1.00 88.75 191 LEU A C 1
ATOM 1384 O O . LEU A 1 191 ? 11.975 8.264 -6.930 1.00 88.75 191 LEU A O 1
ATOM 1388 N N . LEU A 1 192 ? 12.333 6.187 -7.722 1.00 90.31 192 LEU A N 1
ATOM 1389 C CA . LEU A 1 192 ? 13.657 6.014 -7.119 1.00 90.31 192 LEU A CA 1
ATOM 1390 C C . LEU A 1 192 ? 14.673 7.054 -7.610 1.00 90.31 192 LEU A C 1
ATOM 1392 O O . LEU A 1 192 ? 15.532 7.470 -6.828 1.00 90.31 192 LEU A O 1
ATOM 1396 N N . ALA A 1 193 ? 14.576 7.475 -8.877 1.00 90.00 193 ALA A N 1
ATOM 1397 C CA . ALA A 1 193 ? 15.365 8.570 -9.438 1.00 90.00 193 ALA A CA 1
ATOM 1398 C C . ALA A 1 193 ? 15.035 9.901 -8.743 1.00 90.00 193 ALA A C 1
ATOM 1400 O O . ALA A 1 193 ? 15.935 10.586 -8.253 1.00 90.00 193 ALA A O 1
ATOM 1401 N N . LYS A 1 194 ? 13.740 10.226 -8.620 1.00 89.75 194 LYS A N 1
ATOM 1402 C CA . LYS A 1 194 ? 13.261 11.460 -7.982 1.00 89.75 194 LYS A CA 1
ATOM 1403 C C . LYS A 1 194 ? 13.659 11.554 -6.508 1.00 89.75 194 LYS A C 1
ATOM 1405 O O . LYS A 1 194 ? 14.133 12.600 -6.077 1.00 89.75 194 LYS A O 1
ATOM 1410 N N . GLU A 1 195 ? 13.520 10.470 -5.746 1.00 89.12 195 GLU A N 1
ATOM 1411 C CA . GLU A 1 195 ? 13.941 10.398 -4.334 1.00 89.12 195 GLU A CA 1
ATOM 1412 C C . GLU A 1 195 ? 15.434 10.694 -4.134 1.00 89.12 195 GLU A C 1
ATOM 1414 O O . GLU A 1 195 ? 15.852 11.093 -3.050 1.00 89.12 195 GLU A O 1
ATOM 1419 N N . ARG A 1 196 ? 16.243 10.507 -5.181 1.00 87.50 196 ARG A N 1
ATOM 1420 C CA . ARG A 1 196 ? 17.693 10.736 -5.177 1.00 87.50 196 ARG A CA 1
ATOM 1421 C C . ARG A 1 196 ? 18.093 12.055 -5.831 1.00 87.50 196 ARG A C 1
ATOM 1423 O O . ARG A 1 196 ? 19.280 12.296 -6.016 1.00 87.50 196 ARG A O 1
ATOM 1430 N N . GLY A 1 197 ? 17.122 12.904 -6.170 1.00 89.88 197 GLY A N 1
ATOM 1431 C CA . GLY A 1 197 ? 17.371 14.201 -6.794 1.00 89.88 197 GLY A CA 1
ATOM 1432 C C . GLY A 1 197 ? 17.850 14.116 -8.245 1.00 89.88 197 GLY A C 1
ATOM 1433 O O . GLY A 1 197 ? 18.448 15.070 -8.731 1.00 89.88 197 GLY A O 1
ATOM 1434 N N . ILE A 1 198 ? 17.605 12.995 -8.931 1.00 91.44 198 ILE A N 1
ATOM 1435 C CA . ILE A 1 198 ? 17.935 12.837 -10.34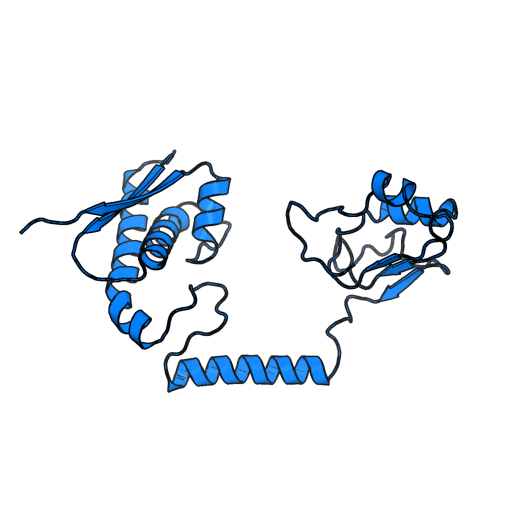8 1.00 91.44 198 ILE A CA 1
ATOM 1436 C C . ILE A 1 198 ? 16.771 13.382 -11.175 1.00 91.44 198 ILE A C 1
ATOM 1438 O O . ILE A 1 198 ? 15.669 12.831 -11.148 1.00 91.44 198 ILE A O 1
ATOM 1442 N N . ASP A 1 199 ? 17.023 14.454 -11.921 1.00 92.12 199 ASP A N 1
ATOM 1443 C CA . ASP A 1 199 ? 16.074 15.018 -12.877 1.00 92.12 199 ASP A CA 1
ATOM 1444 C C . ASP A 1 199 ? 16.048 14.164 -14.152 1.00 92.12 199 ASP A C 1
ATOM 1446 O O . ASP A 1 199 ? 17.084 13.944 -14.778 1.00 92.12 199 ASP A O 1
ATOM 1450 N N . VAL A 1 200 ? 14.879 13.654 -14.540 1.00 91.50 200 VAL A N 1
ATOM 1451 C CA . VAL A 1 200 ? 14.730 12.839 -15.753 1.00 91.50 200 VAL A 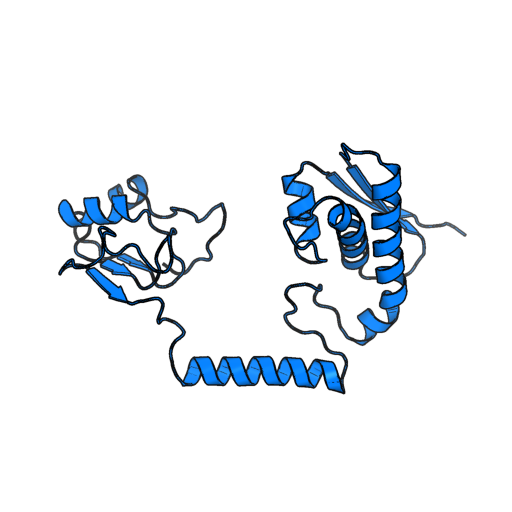CA 1
ATOM 1452 C C . VAL A 1 200 ? 14.009 13.653 -16.813 1.00 91.50 200 VAL A C 1
ATOM 1454 O O . VAL A 1 200 ? 12.847 14.022 -16.641 1.00 91.50 200 VAL A O 1
ATOM 1457 N N . ARG A 1 201 ? 14.685 13.888 -17.937 1.00 92.44 201 ARG A N 1
ATOM 1458 C CA . ARG A 1 201 ? 14.164 14.651 -19.071 1.00 92.44 201 ARG A CA 1
ATOM 1459 C C . ARG A 1 201 ? 13.998 13.759 -20.282 1.00 92.44 201 ARG A C 1
ATOM 1461 O O . ARG A 1 201 ? 14.811 12.880 -20.543 1.00 92.44 201 ARG A O 1
ATOM 1468 N N . THR A 1 202 ? 12.940 14.016 -21.031 1.00 89.69 202 THR A N 1
ATOM 1469 C CA . THR A 1 202 ? 12.643 13.317 -22.276 1.00 89.69 202 THR A CA 1
ATOM 1470 C C . THR A 1 202 ? 12.489 14.327 -23.396 1.00 89.69 202 THR A C 1
ATOM 1472 O O . THR A 1 202 ? 11.655 15.227 -23.280 1.00 89.69 202 THR A O 1
ATOM 1475 N N . THR A 1 203 ? 13.253 14.167 -24.470 1.00 88.69 203 THR A N 1
ATOM 1476 C CA . THR A 1 203 ? 13.229 15.049 -25.643 1.00 88.69 203 THR A CA 1
ATOM 1477 C C . THR A 1 203 ? 12.996 14.227 -26.907 1.00 88.69 203 THR A C 1
ATOM 1479 O O . THR A 1 203 ? 13.327 13.048 -26.971 1.00 88.69 203 THR A O 1
ATOM 1482 N N . THR A 1 204 ? 12.348 14.814 -27.911 1.00 85.69 204 THR A N 1
ATOM 1483 C CA . THR A 1 204 ? 12.149 14.174 -29.220 1.00 85.69 204 THR A CA 1
ATOM 1484 C C . THR A 1 204 ? 12.868 14.998 -30.268 1.00 85.69 204 THR A C 1
ATOM 1486 O O . THR A 1 204 ? 12.685 16.215 -30.326 1.00 85.69 204 THR A O 1
ATOM 1489 N N . ARG A 1 205 ? 13.664 14.336 -31.103 1.00 81.69 205 ARG A N 1
ATOM 1490 C CA . ARG A 1 205 ? 14.345 14.954 -32.230 1.00 81.69 205 ARG A CA 1
ATOM 1491 C C . ARG A 1 205 ? 13.694 14.496 -33.526 1.00 81.69 205 ARG A C 1
ATOM 1493 O O . ARG A 1 205 ? 13.867 13.362 -33.966 1.00 81.69 205 ARG A O 1
ATOM 1500 N N . THR A 1 206 ? 12.952 15.403 -34.148 1.00 67.69 206 THR A N 1
ATOM 1501 C CA . THR A 1 206 ? 12.489 15.244 -35.525 1.00 67.69 206 THR A CA 1
ATOM 1502 C C . THR A 1 206 ? 13.671 15.468 -36.460 1.00 67.69 206 THR A C 1
ATOM 1504 O O . THR A 1 206 ? 14.178 16.583 -36.587 1.00 67.69 206 THR A O 1
ATOM 1507 N N . GLU A 1 207 ? 14.139 14.408 -37.112 1.00 59.41 207 GLU A N 1
ATOM 1508 C CA . GLU A 1 207 ? 15.011 14.562 -38.272 1.00 59.41 207 GLU A CA 1
ATOM 1509 C C . GLU A 1 207 ? 14.154 15.074 -39.436 1.00 59.41 207 GLU A C 1
ATOM 1511 O O . GLU A 1 207 ? 13.294 14.360 -39.950 1.00 59.41 207 GLU A O 1
ATOM 1516 N N . ASN A 1 208 ? 14.359 16.332 -39.834 1.00 47.97 208 ASN A N 1
ATOM 1517 C CA . ASN A 1 208 ? 13.989 16.767 -41.177 1.00 47.97 208 ASN A CA 1
ATOM 1518 C C . ASN A 1 208 ? 14.969 16.074 -42.133 1.00 47.97 208 ASN A C 1
ATOM 1520 O O . ASN A 1 208 ? 16.108 16.528 -42.260 1.00 47.97 208 ASN A O 1
ATOM 1524 N N . LEU A 1 209 ? 14.552 14.949 -42.716 1.00 43.22 209 LEU A N 1
ATOM 1525 C CA . LEU A 1 209 ? 15.192 14.380 -43.905 1.00 43.22 209 LEU A CA 1
ATOM 1526 C C . LEU A 1 209 ? 14.942 15.282 -45.117 1.00 43.22 209 LEU A C 1
ATOM 1528 O O . LEU A 1 209 ? 13.788 15.747 -45.273 1.00 43.22 209 LEU A O 1
#

Mean predicted aligned error: 8.66 Å